Protein AF-0000000067838283 (afdb_homodimer)

Nearest PDB structures (foldseek):
  1yo7-assembly2_B  TM=3.044E-01  e=8.796E+00  Escherichia coli
  1yo7-assembly2_B  TM=4.513E-01  e=8.360E+00  Escherichia coli

Organism: NCBI:txid111831

Secondary structure (DSSP, 8-state):
--HHHHHHHHHHHHHHHTHHHHHHHHHHHTHHHHHHHHHTT--SS-HHHHHHHHHHIIIIIHHHHHTTSSHHHHHHHHHHHHHHHHHHH--GGGS-TT-HHHHHHHHHHHHHHHHHHHHHHHHHHTTT---TT----TT-/--HHHHHHHHHHHHHHHTHHHHHHHHHHHTHHHHHHHHHTT--SS-HHHHHHHHHHIIIIIHHHHHTTSSHHHHHHHHHHHHHHHHHHH--GGGS-TT-HHHHHHHHHHHHHHHHHHHHHHHHHHTTT---TT----TT-

Radius of gyration: 19.08 Å; Cα contacts (8 Å, |Δi|>4): 376; chains: 2; bounding box: 46×50×45 Å

Sequence (280 aa):
MGMIDRWLPGLARFCLILLFPFSALDKIFDYSSAVAQANASGMPMPGWLLLLLGGCLEVFGSLGILFDVYRRQFALLFCFYCIVTGVLFHNFWDYPFRSADWMDNFWPFLKNFGLVGGFLFIATNARMQPIAGAISLRRRMGMIDRWLPGLARFCLILLFPFSALDKIFDYSSAVAQANASGMPMPGWLLLLLGGCLEVFGSLGILFDVYRRQFALLFCFYCIVTGVLFHNFWDYPFRSADWMDNFWPFLKNFGLVGGFLFIATNARMQPIAGAISLRRR

Solvent-accessible surface area (backbone atoms only — not comparable to full-atom values): 14333 Å² total; per-residue (Å²): 129,56,75,64,64,66,45,43,63,57,50,16,47,46,32,44,40,55,43,32,51,54,50,33,51,44,46,65,75,40,34,70,61,44,30,53,51,42,52,68,44,69,58,98,54,62,20,63,58,52,49,49,56,50,33,49,43,25,46,54,34,38,50,20,49,70,60,56,46,66,34,37,62,36,22,51,50,48,28,51,46,30,53,51,50,23,61,46,74,24,52,28,84,81,42,59,88,81,33,73,68,13,47,71,15,43,54,56,27,35,49,27,35,15,40,29,12,27,26,41,47,45,42,68,47,57,76,62,77,70,60,88,83,53,72,70,71,71,79,111,128,57,74,63,64,66,45,42,62,58,51,17,47,46,32,44,39,55,44,32,50,55,51,32,49,43,45,66,76,39,35,68,62,45,30,53,52,42,52,69,42,69,60,97,53,62,19,64,56,52,48,50,55,49,32,48,43,25,48,53,33,37,49,21,49,70,60,56,46,65,34,38,63,35,21,51,48,49,28,52,46,31,53,50,49,22,60,47,72,22,52,27,84,82,40,59,88,82,34,73,70,14,47,70,15,42,54,57,27,34,48,26,36,15,40,28,12,27,26,41,47,45,41,68,48,57,76,65,75,70,57,88,82,52,71,69,71,71,80,111

Foldseek 3Di:
DDPCVLCVVLVLLCVLLVVLQVVLVCCVVVVVVQQVLQCVLPDPDRSVVVSVVSSVLSVVLSVCCNLVNCNLVSLVVLLVVLQVCLVRRLVLVVDPPPPPSSVVSVVSSVVSVVSSVSSVCCNVCSPPRDNVPRPPVPPD/DDPCVLCVVLVLLCVLLVVLQVVLVCCVVVVVVQQVLQCVLPDPDRSVVVSVVSSVLSVVLSVCCNLVNCNLVSLVVLLVVLQVCLVRRLVLVVDDPPPPSSVVSVVSSVVSVVSSVSSVCCNVCSPPRDNVPRPPVPVD

pLDDT: mean 86.79, std 17.24, range [27.77, 98.44]

Structure (mmCIF, N/CA/C/O backbone):
data_AF-0000000067838283-model_v1
#
loop_
_entity.id
_entity.type
_entity.pdbx_description
1 polymer 'DoxX family protein'
#
loop_
_atom_site.group_PDB
_atom_site.id
_atom_site.type_symbol
_atom_site.label_atom_id
_atom_site.label_alt_id
_atom_site.label_comp_id
_atom_site.label_asym_id
_atom_site.label_entity_id
_atom_site.label_seq_id
_atom_site.pdbx_PDB_ins_code
_atom_site.Cartn_x
_atom_site.Cartn_y
_atom_site.Cartn_z
_atom_site.occupancy
_atom_site.B_iso_or_equiv
_atom_site.auth_seq_id
_atom_site.auth_comp_id
_atom_site.auth_asym_id
_atom_site.auth_atom_id
_atom_site.pdbx_PDB_model_num
ATOM 1 N N . MET A 1 1 ? 1.462 28.812 -0.363 1 48.5 1 MET A N 1
ATOM 2 C CA . MET A 1 1 ? 1.245 27.391 -0.625 1 48.5 1 MET A CA 1
ATOM 3 C C . MET A 1 1 ? 1.067 27.141 -2.117 1 48.5 1 MET A C 1
ATOM 5 O O . MET A 1 1 ? 0.178 27.703 -2.75 1 48.5 1 MET A O 1
ATOM 9 N N . GLY A 1 2 ? 2.211 26.797 -2.863 1 59.19 2 GLY A N 1
ATOM 10 C CA . GLY A 1 2 ? 2.182 26.688 -4.312 1 59.19 2 GLY A CA 1
ATOM 11 C C . GLY A 1 2 ? 1.178 25.672 -4.824 1 59.19 2 GLY A C 1
ATOM 12 O O . GLY A 1 2 ? 0.472 25.047 -4.035 1 59.19 2 GLY A O 1
ATOM 13 N N . MET A 1 3 ? 0.829 25.828 -6.082 1 61 3 MET A N 1
ATOM 14 C CA . MET A 1 3 ? -0.128 24.953 -6.762 1 61 3 MET A CA 1
ATOM 15 C C . MET A 1 3 ? 0.098 23.5 -6.383 1 61 3 MET A C 1
ATOM 17 O O . MET A 1 3 ? -0.857 22.719 -6.258 1 61 3 MET A O 1
ATOM 21 N N . ILE A 1 4 ? 1.36 23.219 -6.16 1 64.75 4 ILE A N 1
ATOM 22 C CA . ILE A 1 4 ? 1.719 21.828 -5.867 1 64.75 4 ILE A CA 1
ATOM 23 C C . ILE A 1 4 ? 1.195 21.438 -4.484 1 64.75 4 ILE A C 1
ATOM 25 O O . ILE A 1 4 ? 0.673 20.344 -4.301 1 64.75 4 ILE A O 1
ATOM 29 N N . ASP A 1 5 ? 1.177 22.312 -3.637 1 67.94 5 ASP A N 1
ATOM 30 C CA . ASP A 1 5 ? 0.728 22.047 -2.273 1 67.94 5 ASP A CA 1
ATOM 31 C C . ASP A 1 5 ? -0.783 21.828 -2.227 1 67.94 5 ASP A C 1
ATOM 33 O O . ASP A 1 5 ? -1.282 21.078 -1.387 1 67.94 5 ASP A O 1
ATOM 37 N N . ARG A 1 6 ? -1.396 22.484 -3.219 1 73.44 6 ARG A N 1
ATOM 38 C CA . ARG A 1 6 ? -2.854 22.422 -3.24 1 73.44 6 ARG A CA 1
ATOM 39 C C . ARG A 1 6 ? -3.332 21.094 -3.828 1 73.44 6 ARG A C 1
ATOM 41 O O . ARG A 1 6 ? -4.398 20.594 -3.461 1 73.44 6 ARG A O 1
ATOM 48 N N . TRP A 1 7 ? -2.502 20.547 -4.684 1 81.12 7 TRP A N 1
ATOM 49 C CA . TRP A 1 7 ? -2.979 19.375 -5.418 1 81.12 7 TRP A CA 1
ATOM 50 C C . TRP A 1 7 ? -2.436 18.094 -4.805 1 81.12 7 TRP A C 1
ATOM 52 O O . TRP A 1 7 ? -2.965 17 -5.055 1 81.12 7 TRP A O 1
ATOM 62 N N . LEU A 1 8 ? -1.503 18.234 -3.893 1 83.5 8 LEU A N 1
ATOM 63 C CA . LEU A 1 8 ? -0.779 17.078 -3.398 1 83.5 8 LEU A CA 1
ATOM 64 C C . LEU A 1 8 ? -1.674 16.219 -2.51 1 83.5 8 LEU A C 1
ATOM 66 O O . LEU A 1 8 ? -1.691 14.984 -2.641 1 83.5 8 LEU A O 1
ATOM 70 N N . PRO A 1 9 ? -2.516 16.844 -1.687 1 82.94 9 PRO A N 1
ATOM 71 C CA . PRO A 1 9 ? -3.387 15.984 -0.876 1 82.94 9 PRO A CA 1
ATOM 72 C C . PRO A 1 9 ? -4.418 15.234 -1.713 1 82.94 9 PRO A C 1
ATOM 74 O O . PRO A 1 9 ? -4.73 14.078 -1.419 1 82.94 9 PRO A O 1
ATOM 77 N N . GLY A 1 10 ? -4.934 15.898 -2.738 1 87.69 10 GLY A N 1
ATOM 78 C CA . GLY A 1 10 ? -5.848 15.219 -3.643 1 87.69 10 GLY A CA 1
ATOM 79 C C . GLY A 1 10 ? -5.203 14.07 -4.391 1 87.69 10 GLY A C 1
ATOM 80 O O . GLY A 1 10 ? -5.816 13.008 -4.559 1 87.69 10 GLY A O 1
ATOM 81 N N . LEU A 1 11 ? -4.02 14.336 -4.824 1 92.38 11 LEU A N 1
ATOM 82 C CA . LEU A 1 11 ? -3.273 13.289 -5.512 1 92.38 11 LEU A CA 1
ATOM 83 C C . LEU A 1 11 ? -2.975 12.125 -4.57 1 92.38 11 LEU A C 1
ATOM 85 O O . LEU A 1 11 ? -3.062 10.961 -4.969 1 92.38 11 LEU A O 1
ATOM 89 N N . ALA A 1 12 ? -2.625 12.406 -3.357 1 93 12 ALA A N 1
ATOM 90 C CA . ALA A 1 12 ? -2.348 11.383 -2.359 1 93 12 ALA A CA 1
ATOM 91 C C . ALA A 1 12 ? -3.576 10.508 -2.107 1 93 12 ALA A C 1
ATOM 93 O O . ALA A 1 12 ? -3.482 9.281 -2.088 1 93 12 ALA A O 1
ATOM 94 N N . ARG A 1 13 ? -4.695 11.125 -2.004 1 93.25 13 ARG A N 1
ATOM 95 C CA . ARG A 1 13 ? -5.934 10.398 -1.78 1 93.25 13 ARG A CA 1
ATOM 96 C C . ARG A 1 13 ? -6.266 9.5 -2.971 1 93.25 13 ARG A C 1
ATOM 98 O O . ARG A 1 13 ? -6.645 8.344 -2.797 1 93.25 13 ARG A O 1
ATOM 105 N N . PHE A 1 14 ? -6.133 10.117 -4.082 1 95.56 14 PHE A N 1
ATOM 106 C CA . PHE A 1 14 ? -6.43 9.359 -5.297 1 95.56 14 PHE A CA 1
ATOM 107 C C . PHE A 1 14 ? -5.555 8.117 -5.387 1 95.56 14 PHE A C 1
ATOM 109 O O . PHE A 1 14 ? -6.059 7.016 -5.625 1 95.56 14 PHE A O 1
ATOM 116 N N . CYS A 1 15 ? -4.316 8.289 -5.234 1 96.62 15 CYS A N 1
ATOM 117 C CA . CYS A 1 15 ? -3.385 7.172 -5.309 1 96.62 15 CYS A CA 1
ATOM 118 C C . CYS A 1 15 ? -3.727 6.105 -4.273 1 96.62 15 CYS A C 1
ATOM 120 O O . CYS A 1 15 ? -3.682 4.91 -4.566 1 96.62 15 CYS A O 1
ATOM 122 N N . LEU A 1 16 ? -4.078 6.52 -3.102 1 95.81 16 LEU A N 1
ATOM 123 C CA . LEU A 1 16 ? -4.312 5.609 -1.985 1 95.81 16 LEU A CA 1
ATOM 124 C C . LEU A 1 16 ? -5.551 4.754 -2.23 1 95.81 16 LEU A C 1
ATOM 126 O O . LEU A 1 16 ? -5.582 3.58 -1.86 1 95.81 16 LEU A O 1
ATOM 130 N N . ILE A 1 17 ? -6.578 5.297 -2.867 1 97.38 17 ILE A N 1
ATOM 131 C CA . ILE A 1 17 ? -7.84 4.57 -2.939 1 97.38 17 ILE A CA 1
ATOM 132 C C . ILE A 1 17 ? -7.949 3.855 -4.285 1 97.38 17 ILE A C 1
ATOM 134 O O . ILE A 1 17 ? -8.836 3.021 -4.48 1 97.38 17 ILE A O 1
ATOM 138 N N . LEU A 1 18 ? -7.062 4.102 -5.23 1 97.38 18 LEU A N 1
ATOM 139 C CA . LEU A 1 18 ? -7.18 3.658 -6.617 1 97.38 18 LEU A CA 1
ATOM 140 C C . LEU A 1 18 ? -7.387 2.148 -6.688 1 97.38 18 LEU A C 1
ATOM 142 O O . LEU A 1 18 ? -8.094 1.657 -7.57 1 97.38 18 LEU A O 1
ATOM 146 N N . LEU A 1 19 ? -6.816 1.396 -5.855 1 97.56 19 LEU A N 1
ATOM 147 C CA . LEU A 1 19 ? -6.844 -0.062 -5.844 1 97.56 19 LEU A CA 1
ATOM 148 C C . LEU A 1 19 ? -8.266 -0.576 -5.625 1 97.56 19 LEU A C 1
ATOM 150 O O . LEU A 1 19 ? -8.656 -1.584 -6.215 1 97.56 19 LEU A O 1
ATOM 154 N N . PHE A 1 20 ? -9.055 0.112 -4.926 1 98.38 20 PHE A N 1
ATOM 155 C CA . PHE A 1 20 ? -10.25 -0.473 -4.336 1 98.38 20 PHE A CA 1
ATOM 156 C C . PHE A 1 20 ? -11.383 -0.529 -5.352 1 98.38 20 PHE A C 1
ATOM 158 O O . PHE A 1 20 ? -12.102 -1.526 -5.434 1 98.38 20 PHE A O 1
ATOM 165 N N . PRO A 1 21 ? -11.594 0.513 -6.199 1 97.56 21 PRO A N 1
ATOM 166 C CA . PRO A 1 21 ? -12.594 0.349 -7.25 1 97.56 21 PRO A CA 1
ATOM 167 C C . PRO A 1 21 ? -12.289 -0.816 -8.188 1 97.56 21 PRO A C 1
ATOM 169 O O . PRO A 1 21 ? -13.203 -1.514 -8.633 1 97.56 21 PRO A O 1
ATOM 172 N N . PHE A 1 22 ? -11.062 -1.064 -8.516 1 96.44 22 PHE A N 1
ATOM 173 C CA . PHE A 1 22 ? -10.68 -2.186 -9.367 1 96.44 22 PHE A CA 1
ATOM 174 C C . PHE A 1 22 ? -10.914 -3.512 -8.656 1 96.44 22 PHE A C 1
ATOM 176 O O . PHE A 1 22 ? -11.32 -4.496 -9.273 1 96.44 22 PHE A O 1
ATOM 183 N N . SER A 1 23 ? -10.602 -3.539 -7.387 1 96.25 23 SER A N 1
ATOM 184 C CA . SER A 1 23 ? -10.867 -4.734 -6.594 1 96.25 23 SER A CA 1
ATOM 185 C C . SER A 1 23 ? -12.359 -5.055 -6.566 1 96.25 23 SER A C 1
ATOM 187 O O . SER A 1 23 ? -12.75 -6.215 -6.707 1 96.25 23 SER A O 1
ATOM 189 N N . ALA A 1 24 ? -13.172 -3.994 -6.363 1 96.38 24 ALA A N 1
ATOM 190 C CA . ALA A 1 24 ? -14.617 -4.188 -6.379 1 96.38 24 ALA A CA 1
ATOM 191 C C . ALA A 1 24 ? -15.086 -4.723 -7.727 1 96.38 24 ALA A C 1
ATOM 193 O O . ALA A 1 24 ? -15.906 -5.641 -7.785 1 96.38 24 ALA A O 1
ATOM 194 N N . LEU A 1 25 ? -14.57 -4.199 -8.812 1 95.25 25 LEU A N 1
ATOM 195 C CA . LEU A 1 25 ? -14.922 -4.656 -10.156 1 95.25 25 LEU A CA 1
ATOM 196 C C . LEU A 1 25 ? -14.508 -6.109 -10.359 1 95.25 25 LEU A C 1
ATOM 198 O O . LEU A 1 25 ? -15.234 -6.883 -10.984 1 95.25 25 LEU A O 1
ATOM 202 N N . ASP A 1 26 ? -13.352 -6.461 -9.844 1 94.94 26 ASP A N 1
ATOM 203 C CA . ASP A 1 26 ? -12.867 -7.836 -9.953 1 94.94 26 ASP A CA 1
ATOM 204 C C . ASP A 1 26 ? -13.812 -8.805 -9.242 1 94.94 26 ASP A C 1
ATOM 206 O O . ASP A 1 26 ? -14.008 -9.93 -9.695 1 94.94 26 ASP A O 1
ATOM 210 N N . LYS A 1 27 ? -14.367 -8.406 -8.062 1 93.94 27 LYS A N 1
ATOM 211 C CA . LYS A 1 27 ? -15.312 -9.234 -7.32 1 93.94 27 LYS A CA 1
ATOM 212 C C . LYS A 1 27 ? -16.578 -9.492 -8.133 1 93.94 27 LYS A C 1
ATOM 214 O O . LYS A 1 27 ? -17.219 -10.531 -7.984 1 93.94 27 LYS A O 1
ATOM 219 N N . ILE A 1 28 ? -16.875 -8.578 -9.031 1 92.25 28 ILE A N 1
ATOM 220 C CA . ILE A 1 28 ? -18.078 -8.711 -9.859 1 92.25 28 ILE A CA 1
ATOM 221 C C . ILE A 1 28 ? -17.766 -9.586 -11.07 1 92.25 28 ILE A C 1
ATOM 223 O O . ILE A 1 28 ? -18.516 -10.508 -11.391 1 92.25 28 ILE A O 1
ATOM 227 N N . PHE A 1 29 ? -16.609 -9.43 -11.688 1 91.5 29 PHE A N 1
ATOM 228 C CA . PHE A 1 29 ? -16.266 -10.117 -12.922 1 91.5 29 PHE A CA 1
ATOM 229 C C . PHE A 1 29 ? -15.781 -11.539 -12.641 1 91.5 29 PHE A C 1
ATOM 231 O O . PHE A 1 29 ? -15.914 -12.43 -13.484 1 91.5 29 PHE A O 1
ATOM 238 N N . ASP A 1 30 ? -15.18 -11.727 -11.562 1 92.88 30 ASP A N 1
ATOM 239 C CA . ASP A 1 30 ? -14.703 -13.039 -11.148 1 92.88 30 ASP A CA 1
ATOM 240 C C . ASP A 1 30 ? -15.344 -13.461 -9.828 1 92.88 30 ASP A C 1
ATOM 242 O O . ASP A 1 30 ? -14.648 -13.844 -8.883 1 92.88 30 ASP A O 1
ATOM 246 N N . TYR A 1 31 ? -16.609 -13.391 -9.844 1 93.19 31 TYR A N 1
ATOM 247 C CA . TYR A 1 31 ? -17.391 -13.586 -8.633 1 93.19 31 TYR A CA 1
ATOM 248 C C . TYR A 1 31 ? -17.172 -14.977 -8.055 1 93.19 31 TYR A C 1
ATOM 250 O O . TYR A 1 31 ? -16.906 -15.133 -6.859 1 93.19 31 TYR A O 1
ATOM 258 N N . SER A 1 32 ? -17.219 -16.016 -8.891 1 93.62 32 SER A N 1
ATOM 259 C CA . SER A 1 32 ? -17.094 -17.391 -8.422 1 93.62 32 SER A CA 1
ATOM 260 C C . SER A 1 32 ? -15.75 -17.641 -7.754 1 93.62 32 SER A C 1
ATOM 262 O O . SER A 1 32 ? -15.68 -18.234 -6.676 1 93.62 32 SER A O 1
ATOM 264 N N . SER A 1 33 ? -14.711 -17.156 -8.367 1 92.44 33 SER A N 1
ATOM 265 C CA . SER A 1 33 ? -13.375 -17.297 -7.789 1 92.44 33 SER A CA 1
ATOM 266 C C . SER A 1 33 ? -13.242 -16.5 -6.496 1 92.44 33 SER A C 1
ATOM 268 O O . SER A 1 33 ? -12.617 -16.969 -5.535 1 92.44 33 SER A O 1
ATOM 270 N N . ALA A 1 34 ? -13.812 -15.305 -6.5 1 92.06 34 ALA A N 1
ATOM 271 C CA . ALA A 1 34 ? -13.766 -14.453 -5.312 1 92.06 34 ALA A CA 1
ATOM 272 C C . ALA A 1 34 ? -14.516 -15.094 -4.148 1 92.06 34 ALA A C 1
ATOM 274 O O . ALA A 1 34 ? -14.031 -15.102 -3.018 1 92.06 34 ALA A O 1
ATOM 275 N N . VAL A 1 35 ? -15.648 -15.648 -4.441 1 93.19 35 VAL A N 1
ATOM 276 C CA . VAL A 1 35 ? -16.438 -16.312 -3.406 1 93.19 35 VAL A CA 1
ATOM 277 C C . VAL A 1 35 ? -15.688 -17.531 -2.879 1 93.19 35 VAL A C 1
ATOM 279 O O . VAL A 1 35 ? -15.656 -17.766 -1.671 1 93.19 35 VAL A O 1
ATOM 282 N N . ALA A 1 36 ? -15.141 -18.297 -3.766 1 92.25 36 ALA A N 1
ATOM 283 C CA . ALA A 1 36 ? -14.375 -19.484 -3.359 1 92.25 36 ALA A CA 1
ATOM 284 C C . ALA A 1 36 ? -13.227 -19.094 -2.436 1 92.25 36 ALA A C 1
ATOM 286 O O . ALA A 1 36 ? -12.984 -19.75 -1.423 1 92.25 36 ALA A O 1
ATOM 287 N N . GLN A 1 37 ? -12.555 -18.047 -2.797 1 89.75 37 GLN A N 1
ATOM 288 C CA . GLN A 1 37 ? -11.445 -17.562 -1.979 1 89.75 37 GLN A CA 1
ATOM 289 C C . GLN A 1 37 ? -11.938 -17.109 -0.606 1 89.75 37 GLN A C 1
ATOM 291 O O . GLN A 1 37 ? -11.305 -17.406 0.41 1 89.75 37 GLN A O 1
ATOM 296 N N . ALA A 1 38 ? -12.992 -16.391 -0.592 1 91.62 38 ALA A N 1
ATOM 297 C CA . ALA A 1 38 ? -13.555 -15.922 0.67 1 91.62 38 ALA A CA 1
ATOM 298 C C . ALA A 1 38 ? -14.023 -17.078 1.537 1 91.62 38 ALA A C 1
ATOM 300 O O . ALA A 1 38 ? -13.797 -17.094 2.75 1 91.62 38 ALA A O 1
ATOM 301 N N . ASN A 1 39 ? -14.586 -18.016 0.934 1 92 39 ASN A N 1
ATOM 302 C CA . ASN A 1 39 ? -15.039 -19.188 1.663 1 92 39 ASN A CA 1
ATOM 303 C C . ASN A 1 39 ? -13.867 -19.969 2.252 1 92 39 ASN A C 1
ATOM 305 O O . ASN A 1 39 ? -14.008 -20.609 3.295 1 92 39 ASN A O 1
ATOM 309 N N . ALA A 1 40 ? -12.781 -19.891 1.639 1 88.69 40 ALA A N 1
ATOM 310 C CA . ALA A 1 40 ? -11.602 -20.641 2.08 1 88.69 40 ALA A CA 1
ATOM 311 C C . ALA A 1 40 ? -10.898 -19.922 3.229 1 88.69 40 ALA A C 1
ATOM 313 O O . ALA A 1 40 ? -9.984 -20.469 3.85 1 88.69 40 ALA A O 1
ATOM 314 N N . SER A 1 41 ? -11.234 -18.688 3.521 1 85.31 41 SER A N 1
ATOM 315 C CA . SER A 1 41 ? -10.555 -17.859 4.508 1 85.31 41 SER A CA 1
ATOM 316 C C . SER A 1 41 ? -10.797 -18.359 5.926 1 85.31 41 SER A C 1
ATOM 318 O O . SER A 1 41 ? -10.086 -18 6.859 1 85.31 41 SER A O 1
ATOM 320 N N . GLY A 1 42 ? -11.867 -19.125 6.219 1 81.12 42 GLY A N 1
ATOM 321 C CA . GLY A 1 42 ? -12.18 -19.656 7.535 1 81.12 42 GLY A CA 1
ATOM 322 C C . GLY A 1 42 ? -13.07 -18.734 8.359 1 81.12 42 GLY A C 1
ATOM 323 O O . GLY A 1 42 ? -13.422 -19.062 9.492 1 81.12 42 GLY A O 1
ATOM 324 N N . MET A 1 43 ? -13.414 -17.609 7.824 1 83.94 43 MET A N 1
ATOM 325 C CA . MET A 1 43 ? -14.328 -16.719 8.539 1 83.94 43 MET A CA 1
ATOM 326 C C . MET A 1 43 ? -15.703 -17.359 8.703 1 83.94 43 MET A C 1
ATOM 328 O O . MET A 1 43 ? -16.156 -18.109 7.828 1 83.94 43 MET A O 1
ATOM 332 N N . PRO A 1 44 ? -16.281 -17.031 9.945 1 87.31 44 PRO A N 1
ATOM 333 C CA . PRO A 1 44 ? -17.594 -17.609 10.203 1 87.31 44 PRO A CA 1
ATOM 334 C C . PRO A 1 44 ? -18.719 -16.891 9.461 1 87.31 44 PRO A C 1
ATOM 336 O O . PRO A 1 44 ? -19.703 -16.484 10.07 1 87.31 44 PRO A O 1
ATOM 339 N N . MET A 1 45 ? -18.578 -16.375 8.375 1 89.25 45 MET A N 1
ATOM 340 C CA . MET A 1 45 ? -19.562 -15.758 7.496 1 89.25 45 MET A CA 1
ATOM 341 C C . MET A 1 45 ? -19.422 -16.281 6.07 1 89.25 45 MET A C 1
ATOM 343 O O . MET A 1 45 ? -18.312 -16.594 5.625 1 89.25 45 MET A O 1
ATOM 347 N N . PRO A 1 46 ? -20.703 -16.438 5.434 1 93.12 46 PRO A N 1
ATOM 348 C CA . PRO A 1 46 ? -20.594 -16.875 4.039 1 93.12 46 PRO A CA 1
ATOM 349 C C . PRO A 1 46 ? -19.75 -15.906 3.193 1 93.12 46 PRO A C 1
ATOM 351 O O . PRO A 1 46 ? -19.797 -14.695 3.408 1 93.12 46 PRO A O 1
ATOM 354 N N . GLY A 1 47 ? -19.016 -16.484 2.219 1 92.75 47 GLY A N 1
ATOM 355 C CA . GLY A 1 47 ? -18.125 -15.719 1.365 1 92.75 47 GLY A CA 1
ATOM 356 C C . GLY A 1 47 ? -18.828 -14.602 0.627 1 92.75 47 GLY A C 1
ATOM 357 O O . GLY A 1 47 ? -18.297 -13.492 0.504 1 92.75 47 GLY A O 1
ATOM 358 N N . TRP A 1 48 ? -20.031 -14.852 0.211 1 93.56 48 TRP A N 1
ATOM 359 C CA . TRP A 1 48 ? -20.75 -13.852 -0.565 1 93.56 48 TRP A CA 1
ATOM 360 C C . TRP A 1 48 ? -21.047 -12.609 0.277 1 93.56 48 TRP A C 1
ATOM 362 O O . TRP A 1 48 ? -21.047 -11.492 -0.238 1 93.56 48 TRP A O 1
ATOM 372 N N . LEU A 1 49 ? -21.266 -12.781 1.528 1 94.56 49 LEU A N 1
ATOM 373 C CA . LEU A 1 49 ? -21.547 -11.648 2.408 1 94.56 49 LEU A CA 1
ATOM 374 C C . LEU A 1 49 ? -20.266 -10.828 2.643 1 94.56 49 LEU A C 1
ATOM 376 O O . LEU A 1 49 ? -20.312 -9.594 2.664 1 94.56 49 LEU A O 1
ATOM 380 N N . LEU A 1 50 ? -19.219 -11.516 2.795 1 93.69 50 LEU A N 1
ATOM 381 C CA . LEU A 1 50 ? -17.922 -10.836 2.945 1 93.69 50 LEU A CA 1
ATOM 382 C C . LEU A 1 50 ? -17.609 -10.008 1.708 1 93.69 50 LEU A C 1
ATOM 384 O O . LEU A 1 50 ? -17.156 -8.867 1.823 1 93.69 50 LEU A O 1
ATOM 388 N N . LEU A 1 51 ? -17.859 -10.562 0.553 1 94.44 51 LEU A N 1
ATOM 389 C CA . LEU A 1 51 ? -17.594 -9.867 -0.701 1 94.44 51 LEU A CA 1
ATOM 390 C C . LEU A 1 51 ? -18.5 -8.641 -0.832 1 94.44 51 LEU A C 1
ATOM 392 O O . LEU A 1 51 ? -18.062 -7.59 -1.308 1 94.44 51 LEU A O 1
ATOM 396 N N . LEU A 1 52 ? -19.734 -8.812 -0.424 1 95 52 LEU A N 1
ATOM 397 C CA . LEU A 1 52 ? -20.688 -7.715 -0.511 1 95 52 LEU A CA 1
ATOM 398 C C . LEU A 1 52 ? -20.266 -6.559 0.39 1 95 52 LEU A C 1
ATOM 400 O O . LEU A 1 52 ? -20.25 -5.406 -0.043 1 95 52 LEU A O 1
ATOM 404 N N . LEU A 1 53 ? -19.953 -6.875 1.594 1 95.56 53 LEU A N 1
ATOM 405 C CA . LEU A 1 53 ? -19.531 -5.848 2.539 1 95.56 53 LEU A CA 1
ATOM 406 C C . LEU A 1 53 ? -18.25 -5.16 2.066 1 95.56 53 LEU A C 1
ATOM 408 O O . LEU A 1 53 ? -18.156 -3.932 2.072 1 95.56 53 LEU A O 1
ATOM 412 N N . GLY A 1 54 ? -17.297 -6.008 1.663 1 96.25 54 GLY A N 1
ATOM 413 C CA . GLY A 1 54 ? -16.047 -5.465 1.146 1 96.25 54 GLY A CA 1
ATOM 414 C C . GLY A 1 54 ? -16.234 -4.648 -0.119 1 96.25 54 GLY A C 1
ATOM 415 O O . GLY A 1 54 ? -15.695 -3.549 -0.239 1 96.25 54 GLY A O 1
ATOM 416 N N . GLY A 1 55 ? -16.969 -5.223 -1.031 1 97.31 55 GLY A N 1
ATOM 417 C CA . GLY A 1 55 ? -17.25 -4.52 -2.271 1 97.31 55 GLY A CA 1
ATOM 418 C C . GLY A 1 55 ? -17.953 -3.186 -2.059 1 97.31 55 GLY A C 1
ATOM 419 O O . GLY A 1 55 ? -17.609 -2.191 -2.699 1 97.31 55 GLY A O 1
ATOM 420 N N . CYS A 1 56 ? -18.922 -3.08 -1.17 1 97.62 56 CYS A N 1
ATOM 421 C CA . CYS A 1 56 ? -19.625 -1.839 -0.862 1 97.62 56 CYS A CA 1
ATOM 422 C C . CYS A 1 56 ? -18.672 -0.797 -0.295 1 97.62 56 CYS A C 1
ATOM 424 O O . CYS A 1 56 ? -18.703 0.365 -0.704 1 97.62 56 CYS A O 1
ATOM 426 N N . LEU A 1 57 ? -17.859 -1.244 0.63 1 98.12 57 LEU A N 1
ATOM 427 C CA . LEU A 1 57 ? -16.891 -0.316 1.199 1 98.12 57 LEU A CA 1
ATOM 428 C C . LEU A 1 57 ? -15.93 0.192 0.128 1 98.12 57 LEU A C 1
ATOM 430 O O . LEU A 1 57 ? -15.602 1.38 0.094 1 98.12 57 LEU A O 1
ATOM 434 N N . GLU A 1 58 ? -15.508 -0.739 -0.655 1 98.44 58 GLU A N 1
ATOM 435 C CA . GLU A 1 58 ? -14.539 -0.391 -1.69 1 98.44 58 GLU A CA 1
ATOM 436 C C . GLU A 1 58 ? -15.109 0.654 -2.646 1 98.44 58 GLU A C 1
ATOM 438 O O . GLU A 1 58 ? -14.391 1.558 -3.084 1 98.44 58 GLU A O 1
ATOM 443 N N . VAL A 1 59 ? -16.328 0.578 -2.939 1 97.56 59 VAL A N 1
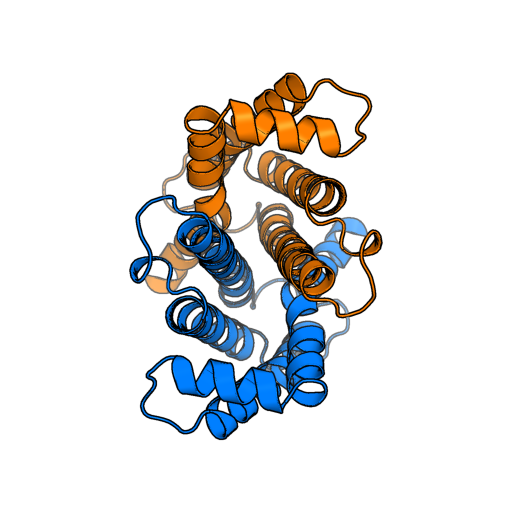ATOM 444 C CA . VAL A 1 59 ? -16.938 1.521 -3.867 1 97.56 59 VAL A CA 1
ATOM 445 C C . VAL A 1 59 ? -17.312 2.805 -3.129 1 97.56 59 VAL A C 1
ATOM 447 O O . VAL A 1 59 ? -16.797 3.879 -3.439 1 97.56 59 VAL A O 1
ATOM 450 N N . PHE A 1 60 ? -18.047 2.732 -2.113 1 97.75 60 PHE A N 1
ATOM 451 C CA . PHE A 1 60 ? -18.594 3.912 -1.442 1 97.75 60 PHE A CA 1
ATOM 452 C C . PHE A 1 60 ? -17.516 4.594 -0.605 1 97.75 60 PHE A C 1
ATOM 454 O O . PHE A 1 60 ? -17.469 5.82 -0.522 1 97.75 60 PHE A O 1
ATOM 461 N N . GLY A 1 61 ? -16.719 3.773 0.039 1 98 61 GLY A N 1
ATOM 462 C CA . GLY A 1 61 ? -15.633 4.352 0.815 1 98 61 GLY A CA 1
ATOM 463 C C . GLY A 1 61 ? -14.633 5.121 -0.033 1 98 61 GLY A C 1
ATOM 464 O O . GLY A 1 61 ? -14.188 6.203 0.354 1 98 61 GLY A O 1
ATOM 465 N N . SER A 1 62 ? -14.281 4.523 -1.174 1 98 62 SER A N 1
ATOM 466 C CA . SER A 1 62 ? -13.352 5.199 -2.076 1 98 62 SER A CA 1
ATOM 467 C C . SER A 1 62 ? -13.93 6.52 -2.576 1 98 62 SER A C 1
ATOM 469 O O . SER A 1 62 ? -13.234 7.535 -2.615 1 98 62 SER A O 1
ATOM 471 N N . LEU A 1 63 ? -15.195 6.578 -2.908 1 96.44 63 LEU A N 1
ATOM 472 C CA . LEU A 1 63 ? -15.859 7.801 -3.352 1 96.44 63 LEU A CA 1
ATOM 473 C C . LEU A 1 63 ? -15.945 8.812 -2.215 1 96.44 63 LEU A C 1
ATOM 475 O O . LEU A 1 63 ? -15.75 10.016 -2.43 1 96.44 63 LEU A O 1
ATOM 479 N N . GLY A 1 64 ? -16.266 8.352 -1.086 1 95.62 64 GLY A N 1
ATOM 480 C CA . GLY A 1 64 ? -16.312 9.234 0.071 1 95.62 64 GLY A CA 1
ATOM 481 C C . GLY A 1 64 ? -14.984 9.906 0.362 1 95.62 64 GLY A C 1
ATOM 482 O O . GLY A 1 64 ? -14.938 11.109 0.636 1 95.62 64 GLY A O 1
ATOM 483 N N . ILE A 1 65 ? -13.93 9.148 0.276 1 94.12 65 ILE A N 1
ATOM 484 C CA . ILE A 1 65 ? -12.602 9.688 0.534 1 94.12 65 ILE A CA 1
ATOM 485 C C . ILE A 1 65 ? -12.203 10.641 -0.588 1 94.12 65 ILE A C 1
ATOM 487 O O . ILE A 1 65 ? -11.68 11.727 -0.329 1 94.12 65 ILE A O 1
ATOM 491 N N . LEU A 1 66 ? -12.484 10.25 -1.793 1 91.88 66 LEU A N 1
ATOM 492 C CA . LEU A 1 66 ? -12.117 11.062 -2.947 1 91.88 66 LEU A CA 1
ATOM 493 C C . LEU A 1 66 ? -12.836 12.406 -2.916 1 91.88 66 LEU A C 1
ATOM 495 O O . LEU A 1 66 ? -12.234 13.438 -3.211 1 91.88 66 LEU A O 1
ATOM 499 N N . PHE A 1 67 ? -14.07 12.445 -2.406 1 90.5 67 PHE A N 1
ATOM 500 C CA . PHE A 1 67 ? -14.883 13.656 -2.473 1 90.5 67 PHE A CA 1
ATOM 501 C C . PHE A 1 67 ? -14.992 14.312 -1.1 1 90.5 67 PHE A C 1
ATOM 503 O O . PHE A 1 67 ? -15.75 15.266 -0.923 1 90.5 67 PHE A O 1
ATOM 510 N N . ASP A 1 68 ? -14.32 13.781 -0.209 1 87.94 68 ASP A N 1
ATOM 511 C CA . ASP A 1 68 ? -14.234 14.367 1.128 1 87.94 68 ASP A CA 1
ATOM 512 C C . ASP A 1 68 ? -15.578 14.281 1.851 1 87.94 68 ASP A C 1
ATOM 514 O O . ASP A 1 68 ? -16.016 15.25 2.465 1 87.94 68 ASP A O 1
ATOM 518 N N . VAL A 1 69 ? -16.344 13.211 1.659 1 91.62 69 VAL A N 1
ATOM 519 C CA . VAL A 1 69 ? -17.578 12.898 2.369 1 91.62 69 VAL A CA 1
ATOM 520 C C . VAL A 1 69 ? -17.312 11.797 3.395 1 91.62 69 VAL A C 1
ATOM 522 O O . VAL A 1 69 ? -17.047 10.648 3.027 1 91.62 69 VAL A O 1
ATOM 525 N N . TYR A 1 70 ? -17.438 12.086 4.742 1 93.94 70 TYR A N 1
ATOM 526 C CA . TYR A 1 70 ? -17.156 11.141 5.82 1 93.94 70 TYR A CA 1
ATOM 527 C C . TYR A 1 70 ? -15.766 10.547 5.68 1 93.94 70 TYR A C 1
ATOM 529 O O . TYR A 1 70 ? -15.594 9.328 5.77 1 93.94 70 TYR A O 1
ATOM 537 N N . ARG A 1 71 ? -14.828 11.328 5.355 1 92.19 71 ARG A N 1
ATOM 538 C CA . ARG A 1 71 ? -13.469 10.93 5.008 1 92.19 71 ARG A CA 1
ATOM 539 C C . ARG A 1 71 ? -12.797 10.188 6.16 1 92.19 71 ARG A C 1
ATOM 541 O O . ARG A 1 71 ? -12.195 9.133 5.965 1 92.19 71 ARG A O 1
ATOM 548 N N . ARG A 1 72 ? -12.938 10.711 7.367 1 89.94 72 ARG A N 1
ATOM 549 C CA . ARG A 1 72 ? -12.297 10.094 8.523 1 89.94 72 ARG A CA 1
ATOM 550 C C . ARG A 1 72 ? -12.883 8.711 8.805 1 89.94 72 ARG A C 1
ATOM 552 O O . ARG A 1 72 ? -12.148 7.762 9.07 1 89.94 72 ARG A O 1
ATOM 559 N N . GLN A 1 73 ? -14.195 8.664 8.789 1 95.06 73 GLN A N 1
ATOM 560 C CA . GLN A 1 73 ? -14.875 7.406 9.07 1 95.06 73 GLN A CA 1
ATOM 561 C C . GLN A 1 73 ? -14.508 6.344 8.039 1 95.06 73 GLN A C 1
ATOM 563 O O . GLN A 1 73 ? -14.211 5.203 8.398 1 95.06 73 GLN A O 1
ATOM 568 N N . PHE A 1 74 ? -14.469 6.742 6.785 1 97.06 74 PHE A N 1
ATOM 569 C CA . PHE A 1 74 ? -14.125 5.781 5.746 1 97.06 74 PHE A CA 1
ATOM 570 C C . PHE A 1 74 ? -12.656 5.391 5.836 1 97.06 74 PHE A C 1
ATOM 572 O O . PHE A 1 74 ? -12.289 4.246 5.559 1 97.06 74 PHE A O 1
ATOM 579 N N . ALA A 1 75 ? -11.812 6.301 6.199 1 95.81 75 ALA A N 1
ATOM 580 C CA . ALA A 1 75 ? -10.398 5.977 6.371 1 95.81 75 ALA A CA 1
ATOM 581 C C . ALA A 1 75 ? -10.211 4.93 7.465 1 95.81 75 ALA A C 1
ATOM 583 O O . ALA A 1 75 ? -9.445 3.977 7.289 1 95.81 75 ALA A O 1
ATOM 584 N N . LEU A 1 76 ? -10.891 5.074 8.531 1 95.88 76 LEU A N 1
ATOM 585 C CA . LEU A 1 76 ? -10.789 4.109 9.617 1 95.88 76 LEU A CA 1
ATOM 586 C C . LEU A 1 76 ? -11.352 2.754 9.195 1 95.88 76 LEU A C 1
ATOM 588 O O . LEU A 1 76 ? -10.805 1.711 9.562 1 95.88 76 LEU A O 1
ATOM 592 N N . LEU A 1 77 ? -12.422 2.811 8.469 1 97.94 77 LEU A N 1
ATOM 593 C CA . LEU A 1 77 ? -12.992 1.566 7.969 1 97.94 77 LEU A CA 1
ATOM 594 C C . LEU A 1 77 ? -12.023 0.871 7.012 1 97.94 77 LEU A C 1
ATOM 596 O O . LEU A 1 77 ? -11.914 -0.356 7.027 1 97.94 77 LEU A O 1
ATOM 600 N N . PHE A 1 78 ? -11.367 1.639 6.191 1 98.38 78 PHE A N 1
ATOM 601 C CA . PHE A 1 78 ? -10.398 1.055 5.27 1 98.38 78 PHE A CA 1
ATOM 602 C C . PHE A 1 78 ? -9.203 0.494 6.031 1 98.38 78 PHE A C 1
ATOM 604 O O . PHE A 1 78 ? -8.617 -0.513 5.621 1 98.38 78 PHE A O 1
ATOM 611 N N . CYS A 1 79 ? -8.812 1.158 7.148 1 97.5 79 CYS A N 1
ATOM 612 C CA . CYS A 1 79 ? -7.789 0.562 8 1 97.5 79 CYS A CA 1
ATOM 613 C C . CYS A 1 79 ? -8.203 -0.833 8.453 1 97.5 79 CYS A C 1
ATOM 615 O O . CYS A 1 79 ? -7.445 -1.793 8.289 1 97.5 79 CYS A O 1
ATOM 617 N N . PHE A 1 80 ? -9.359 -0.889 8.984 1 97.5 80 PHE A N 1
ATOM 618 C CA . PHE A 1 80 ? -9.898 -2.168 9.438 1 97.5 80 PHE A CA 1
ATOM 619 C C . PHE A 1 80 ? -9.945 -3.17 8.297 1 97.5 80 PHE A C 1
ATOM 621 O O . PHE A 1 80 ? -9.531 -4.32 8.445 1 97.5 80 PHE A O 1
ATOM 628 N N . TYR A 1 81 ? -10.391 -2.736 7.184 1 97.56 81 TYR A N 1
ATOM 629 C CA . TYR A 1 81 ? -10.523 -3.566 5.992 1 97.56 81 TYR A CA 1
ATOM 630 C C . TYR A 1 81 ? -9.172 -4.137 5.574 1 97.56 81 TYR A C 1
ATOM 632 O O . TYR A 1 81 ? -9.055 -5.332 5.297 1 97.56 81 TYR A O 1
ATOM 640 N N . CYS A 1 82 ? -8.188 -3.26 5.5 1 97.94 82 CYS A N 1
ATOM 641 C CA . CYS A 1 82 ? -6.863 -3.693 5.066 1 97.94 82 CYS A CA 1
ATOM 642 C C . CYS A 1 82 ? -6.27 -4.695 6.047 1 97.94 82 CYS A C 1
ATOM 644 O O . CYS A 1 82 ? -5.609 -5.656 5.641 1 97.94 82 CYS A O 1
ATOM 646 N N . ILE A 1 83 ? -6.516 -4.523 7.344 1 96.94 83 ILE A N 1
ATOM 647 C CA . ILE A 1 83 ? -6.035 -5.469 8.344 1 96.94 83 ILE A CA 1
ATOM 648 C C . ILE A 1 83 ? -6.738 -6.809 8.172 1 96.94 83 ILE A C 1
ATOM 650 O O . ILE A 1 83 ? -6.086 -7.855 8.094 1 96.94 83 ILE A O 1
ATOM 654 N N . VAL A 1 84 ? -8.031 -6.77 8.023 1 94.31 84 VAL A N 1
ATOM 655 C CA . VAL A 1 84 ? -8.836 -7.984 7.926 1 94.31 84 VAL A CA 1
ATOM 656 C C . VAL A 1 84 ? -8.484 -8.734 6.648 1 94.31 84 VAL A C 1
ATOM 658 O O . VAL A 1 84 ? -8.273 -9.953 6.672 1 94.31 84 VAL A O 1
ATOM 661 N N . THR A 1 85 ? -8.438 -8.031 5.508 1 94.31 85 THR A N 1
ATOM 662 C CA . THR A 1 85 ? -8.141 -8.703 4.246 1 94.31 85 THR A CA 1
ATOM 663 C C . THR A 1 85 ? -6.715 -9.242 4.238 1 94.31 85 THR A C 1
ATOM 665 O O . THR A 1 85 ? -6.441 -10.281 3.629 1 94.31 85 THR A O 1
ATOM 668 N N . GLY A 1 86 ? -5.773 -8.531 4.895 1 95.12 86 GLY A N 1
ATOM 669 C CA . GLY A 1 86 ? -4.434 -9.07 5.062 1 95.12 86 GLY A CA 1
ATOM 670 C C . GLY A 1 86 ? -4.422 -10.406 5.793 1 95.12 86 GLY A C 1
ATOM 671 O O . GLY A 1 86 ? -3.768 -11.352 5.352 1 95.12 86 GLY A O 1
ATOM 672 N N . VAL A 1 87 ? -5.145 -10.523 6.867 1 93.06 87 VAL A N 1
ATOM 673 C CA . VAL A 1 87 ? -5.164 -11.727 7.699 1 93.06 87 VAL A CA 1
ATOM 674 C C . VAL A 1 87 ? -5.922 -12.836 6.977 1 93.06 87 VAL A C 1
ATOM 676 O O . VAL A 1 87 ? -5.504 -14 7.004 1 93.06 87 VAL A O 1
ATOM 679 N N . LEU A 1 88 ? -6.926 -12.508 6.242 1 90.62 88 LEU A N 1
ATOM 680 C CA . LEU A 1 88 ? -7.797 -13.523 5.66 1 90.62 88 LEU A CA 1
ATOM 681 C C . LEU A 1 88 ? -7.223 -14.047 4.348 1 90.62 88 LEU A C 1
ATOM 683 O O . LEU A 1 88 ? -7.352 -15.234 4.039 1 90.62 88 LEU A O 1
ATOM 687 N N . PHE A 1 89 ? -6.602 -13.172 3.576 1 91.88 89 PHE A N 1
ATOM 688 C CA . PHE A 1 89 ? -6.305 -13.562 2.205 1 91.88 89 PHE A CA 1
ATOM 689 C C . PHE A 1 89 ? -4.797 -13.617 1.972 1 91.88 89 PHE A C 1
ATOM 691 O O . PHE A 1 89 ? -4.344 -14.047 0.908 1 91.88 89 PHE A O 1
ATOM 698 N N . HIS A 1 90 ? -4.043 -13.117 2.85 1 94.62 90 HIS A N 1
ATOM 699 C CA . HIS A 1 90 ? -2.588 -13.18 2.754 1 94.62 90 HIS A CA 1
ATOM 700 C C . HIS A 1 90 ? -1.98 -13.836 3.986 1 94.62 90 HIS A C 1
ATOM 702 O O . HIS A 1 90 ? -1.076 -13.281 4.613 1 94.62 90 HIS A O 1
ATOM 708 N N . ASN A 1 91 ? -2.479 -15.047 4.262 1 93.5 91 ASN A N 1
ATOM 709 C CA . ASN A 1 91 ? -2.094 -15.805 5.445 1 93.5 91 ASN A CA 1
ATOM 710 C C . ASN A 1 91 ? -0.768 -16.531 5.242 1 93.5 91 ASN A C 1
ATOM 712 O O . ASN A 1 91 ? -0.722 -17.766 5.242 1 93.5 91 ASN A O 1
ATOM 716 N N . PHE A 1 92 ? 0.317 -15.812 5.199 1 95.69 92 PHE A N 1
ATOM 717 C CA . PHE A 1 92 ? 1.632 -16.375 4.902 1 95.69 92 PHE A CA 1
ATOM 718 C C . PHE A 1 92 ? 2.035 -17.391 5.957 1 95.69 92 PHE A C 1
ATOM 720 O O . PHE A 1 92 ? 2.82 -18.312 5.68 1 95.69 92 PHE A O 1
ATOM 727 N N . TRP A 1 93 ? 1.457 -17.391 7.16 1 95.88 93 TRP A N 1
ATOM 728 C CA . TRP A 1 93 ? 1.817 -18.281 8.266 1 95.88 93 TRP A CA 1
ATOM 729 C C . TRP A 1 93 ? 1.308 -19.703 8.016 1 95.88 93 TRP A C 1
ATOM 731 O O . TRP A 1 93 ? 1.675 -20.625 8.727 1 95.88 93 TRP A O 1
ATOM 741 N N . ASP A 1 94 ? 0.496 -19.969 7.055 1 94.25 94 ASP A N 1
ATOM 742 C CA . ASP A 1 94 ? -0.015 -21.297 6.727 1 94.25 94 ASP A CA 1
ATOM 743 C C . ASP A 1 94 ? 0.92 -22.016 5.762 1 94.25 94 ASP A C 1
ATOM 745 O O . ASP A 1 94 ? 0.681 -23.172 5.406 1 94.25 94 ASP A O 1
ATOM 749 N N . TYR A 1 95 ? 1.995 -21.391 5.312 1 96.06 95 TYR A N 1
ATOM 750 C CA . TYR A 1 95 ? 2.908 -21.953 4.324 1 96.06 95 TYR A CA 1
ATOM 751 C C . TYR A 1 95 ? 4.309 -22.094 4.898 1 96.06 95 TYR A C 1
ATOM 753 O O . TYR A 1 95 ? 4.684 -21.391 5.836 1 96.06 95 TYR A O 1
ATOM 761 N N . PRO A 1 96 ? 5.18 -22.984 4.328 1 96.88 96 PRO A N 1
ATOM 762 C CA . PRO A 1 96 ? 6.562 -23.109 4.797 1 96.88 96 PRO A CA 1
ATOM 763 C C . PRO A 1 96 ? 7.367 -21.828 4.629 1 96.88 96 PRO A C 1
ATOM 765 O O . PRO A 1 96 ? 7.262 -21.156 3.6 1 96.88 96 PRO A O 1
ATOM 768 N N . PHE A 1 97 ? 8.203 -21.641 5.656 1 94.62 97 PHE A N 1
ATOM 769 C CA . PHE A 1 97 ? 8.992 -20.422 5.703 1 94.62 97 PHE A CA 1
ATOM 770 C C . PHE A 1 97 ? 9.82 -20.25 4.434 1 94.62 97 PHE A C 1
ATOM 772 O O . PHE A 1 97 ? 10.484 -21.203 3.998 1 94.62 97 PHE A O 1
ATOM 779 N N . ARG A 1 98 ? 9.586 -19.125 3.795 1 92.88 98 ARG A N 1
ATOM 780 C CA . ARG A 1 98 ? 10.328 -18.625 2.641 1 92.88 98 ARG A CA 1
ATOM 781 C C . ARG A 1 98 ? 10.07 -19.484 1.41 1 92.88 98 ARG A C 1
ATOM 783 O O . ARG A 1 98 ? 10.797 -19.406 0.419 1 92.88 98 ARG A O 1
ATOM 790 N N . SER A 1 99 ? 9.047 -20.344 1.442 1 94.31 99 SER A N 1
ATOM 791 C CA . SER A 1 99 ? 8.578 -20.938 0.198 1 94.31 99 SER A CA 1
ATOM 792 C C . SER A 1 99 ? 8.016 -19.891 -0.746 1 94.31 99 SER A C 1
ATOM 794 O O . SER A 1 99 ? 7.812 -18.734 -0.351 1 94.31 99 SER A O 1
ATOM 796 N N . ALA A 1 100 ? 7.848 -20.297 -1.977 1 91 100 ALA A N 1
ATOM 797 C CA . ALA A 1 100 ? 7.266 -19.391 -2.961 1 91 100 ALA A CA 1
ATOM 798 C C . ALA A 1 100 ? 5.902 -18.875 -2.5 1 91 100 ALA A C 1
ATOM 800 O O . ALA A 1 100 ? 5.621 -17.672 -2.574 1 91 100 ALA A O 1
ATOM 801 N N . ASP A 1 101 ? 5.09 -19.812 -1.934 1 94.31 101 ASP A N 1
ATOM 802 C CA . ASP A 1 101 ? 3.764 -19.438 -1.451 1 94.31 101 ASP A CA 1
ATOM 803 C C . ASP A 1 101 ? 3.859 -18.516 -0.246 1 94.31 101 ASP A C 1
ATOM 805 O O . ASP A 1 101 ? 3.047 -17.594 -0.095 1 94.31 101 ASP A O 1
ATOM 809 N N . TRP A 1 102 ? 4.793 -18.75 0.646 1 95.88 102 TRP A N 1
ATOM 810 C CA . TRP A 1 102 ? 5.027 -17.875 1.789 1 95.88 102 TRP A CA 1
ATOM 811 C C . TRP A 1 102 ? 5.332 -16.453 1.332 1 95.88 102 TRP A C 1
ATOM 813 O O . TRP A 1 102 ? 4.715 -15.492 1.804 1 95.88 102 TRP A O 1
ATOM 823 N N . MET A 1 103 ? 6.184 -16.359 0.381 1 92.88 103 MET A N 1
ATOM 824 C CA . MET A 1 103 ? 6.613 -15.047 -0.102 1 92.88 103 MET A CA 1
ATOM 825 C C . MET A 1 103 ? 5.473 -14.328 -0.817 1 92.88 103 MET A C 1
ATOM 827 O O . MET A 1 103 ? 5.289 -13.117 -0.647 1 92.88 103 MET A O 1
ATOM 831 N N . ASP A 1 104 ? 4.766 -15.094 -1.572 1 93 104 ASP A N 1
ATOM 832 C CA . ASP A 1 104 ? 3.678 -14.539 -2.375 1 93 104 ASP A CA 1
ATOM 833 C C . ASP A 1 104 ? 2.564 -13.992 -1.485 1 93 104 ASP A C 1
ATOM 835 O O . ASP A 1 104 ? 1.708 -13.234 -1.95 1 93 104 ASP A O 1
ATOM 839 N N . ASN A 1 105 ? 2.586 -14.414 -0.215 1 95.5 105 ASN A N 1
ATOM 840 C CA . ASN A 1 105 ? 1.578 -13.922 0.718 1 95.5 105 ASN A CA 1
ATOM 841 C C . ASN A 1 105 ? 2.168 -12.906 1.693 1 95.5 105 ASN A C 1
ATOM 843 O O . ASN A 1 105 ? 1.463 -12.016 2.17 1 95.5 105 ASN A O 1
ATOM 847 N N . PHE A 1 106 ? 3.432 -13 1.999 1 96.69 106 PHE A N 1
ATOM 848 C CA . PHE A 1 106 ? 4.098 -12.156 2.982 1 96.69 106 PHE A CA 1
ATOM 849 C C . PHE A 1 106 ? 4.176 -10.719 2.496 1 96.69 106 PHE A C 1
ATOM 851 O O . PHE A 1 106 ? 3.865 -9.789 3.244 1 96.69 106 PHE A O 1
ATOM 858 N N . TRP A 1 107 ? 4.555 -10.523 1.243 1 95.19 107 TRP A N 1
ATOM 859 C CA . TRP A 1 107 ? 4.754 -9.18 0.71 1 95.19 107 TRP A CA 1
ATOM 860 C C . TRP A 1 107 ? 3.43 -8.438 0.599 1 95.19 107 TRP A C 1
ATOM 862 O O . TRP A 1 107 ? 3.293 -7.316 1.104 1 95.19 107 TRP A O 1
ATOM 872 N N . PRO A 1 108 ? 2.445 -9.094 0.075 1 95.94 108 PRO A N 1
ATOM 873 C CA . PRO A 1 108 ? 1.176 -8.367 0.047 1 95.94 108 PRO A CA 1
ATOM 874 C C . PRO A 1 108 ? 0.615 -8.102 1.442 1 95.94 108 PRO A C 1
ATOM 876 O O . PRO A 1 108 ? -0.07 -7.098 1.657 1 95.94 108 PRO A O 1
ATOM 879 N N . PHE A 1 109 ? 0.85 -8.992 2.385 1 97 109 PHE A N 1
ATOM 880 C CA . PHE A 1 109 ? 0.447 -8.75 3.766 1 97 109 PHE A CA 1
ATOM 881 C C . PHE A 1 109 ? 1.062 -7.457 4.289 1 97 109 PHE A C 1
ATOM 883 O O . PHE A 1 109 ? 0.361 -6.617 4.859 1 97 109 PHE A O 1
ATOM 890 N N . LEU A 1 110 ? 2.318 -7.332 4.035 1 96.88 110 LEU A N 1
ATOM 891 C CA . LEU A 1 110 ? 3.006 -6.125 4.492 1 96.88 110 LEU A CA 1
ATOM 892 C C . LEU A 1 110 ? 2.518 -4.898 3.73 1 96.88 110 LEU A C 1
ATOM 894 O O . LEU A 1 110 ? 2.436 -3.807 4.293 1 96.88 110 LEU A O 1
ATOM 898 N N . LYS A 1 111 ? 2.242 -5.016 2.484 1 97 111 LYS A N 1
ATOM 899 C CA . LYS A 1 111 ? 1.728 -3.889 1.714 1 97 111 LYS A CA 1
ATOM 900 C C . LYS A 1 111 ? 0.375 -3.428 2.25 1 97 111 LYS A C 1
ATOM 902 O O . LYS A 1 111 ? 0.08 -2.23 2.262 1 97 111 LYS A O 1
ATOM 907 N N . ASN A 1 112 ? -0.43 -4.402 2.717 1 97.38 112 ASN A N 1
ATOM 908 C CA . ASN A 1 112 ? -1.675 -4.023 3.377 1 97.38 112 ASN A CA 1
ATOM 909 C C . ASN A 1 112 ? -1.418 -3.146 4.598 1 97.38 112 ASN A C 1
ATOM 911 O O . ASN A 1 112 ? -2.15 -2.189 4.848 1 97.38 112 ASN A O 1
ATOM 915 N N . PHE A 1 113 ? -0.424 -3.445 5.273 1 95.81 113 PHE A N 1
ATOM 916 C CA . PHE A 1 113 ? -0.072 -2.617 6.422 1 95.81 113 PHE A CA 1
ATOM 917 C C . PHE A 1 113 ? 0.384 -1.234 5.973 1 95.81 113 PHE A C 1
ATOM 919 O O . PHE A 1 113 ? 0.145 -0.241 6.664 1 95.81 113 PHE A O 1
ATOM 926 N N . GLY A 1 114 ? 1.122 -1.221 4.871 1 97.19 114 GLY A N 1
ATOM 927 C CA . GLY A 1 114 ? 1.449 0.073 4.293 1 97.19 114 GLY A CA 1
ATOM 928 C C . GLY A 1 114 ? 0.225 0.912 3.979 1 97.19 114 GLY A C 1
ATOM 929 O O . GLY A 1 114 ? 0.192 2.107 4.277 1 97.19 114 GLY A O 1
ATOM 930 N N . LEU A 1 115 ? -0.762 0.275 3.41 1 97.75 115 LEU A N 1
ATOM 931 C CA . LEU A 1 115 ? -2.008 0.975 3.115 1 97.75 115 LEU A CA 1
ATOM 932 C C . LEU A 1 115 ? -2.66 1.484 4.395 1 97.75 115 LEU A C 1
ATOM 934 O O . LEU A 1 115 ? -3.182 2.602 4.43 1 97.75 115 LEU A O 1
ATOM 938 N N . VAL A 1 116 ? -2.66 0.653 5.473 1 97.62 116 VAL A N 1
ATOM 939 C CA . VAL A 1 116 ? -3.17 1.071 6.773 1 97.62 116 VAL A CA 1
ATOM 940 C C . VAL A 1 116 ? -2.514 2.387 7.188 1 97.62 116 VAL A C 1
ATOM 942 O O . VAL A 1 116 ? -3.193 3.312 7.637 1 97.62 116 VAL A O 1
ATOM 945 N N . GLY A 1 117 ? -1.207 2.422 7 1 95.62 117 GLY A N 1
ATOM 946 C CA . GLY A 1 117 ? -0.5 3.65 7.324 1 95.62 117 GLY A CA 1
ATOM 947 C C . GLY A 1 117 ? -1.021 4.855 6.566 1 95.62 117 GLY A C 1
ATOM 948 O O . GLY A 1 117 ? -1.222 5.922 7.148 1 95.62 117 GLY A O 1
ATOM 949 N N . GLY A 1 118 ? -1.232 4.68 5.285 1 94.88 118 GLY A N 1
ATOM 950 C CA . GLY A 1 118 ? -1.789 5.762 4.484 1 94.88 118 GLY A CA 1
ATOM 951 C C . GLY A 1 118 ? -3.156 6.211 4.961 1 94.88 118 GLY A C 1
ATOM 952 O O . GLY A 1 118 ? -3.412 7.414 5.078 1 94.88 118 GLY A O 1
ATOM 953 N N . PHE A 1 119 ? -4.008 5.289 5.27 1 95.69 119 PHE A N 1
ATOM 954 C CA . PHE A 1 119 ? -5.359 5.633 5.691 1 95.69 119 PHE A CA 1
ATOM 955 C C . PHE A 1 119 ? -5.352 6.254 7.082 1 95.69 119 PHE A C 1
ATOM 957 O O . PHE A 1 119 ? -6.172 7.121 7.387 1 95.69 119 PHE A O 1
ATOM 964 N N . LEU A 1 120 ? -4.449 5.898 7.949 1 93.19 120 LEU A N 1
ATOM 965 C CA . LEU A 1 120 ? -4.324 6.527 9.258 1 93.19 120 LEU A CA 1
ATOM 966 C C . LEU A 1 120 ? -3.949 8 9.125 1 93.19 120 LEU A C 1
ATOM 968 O O . LEU A 1 120 ? -4.395 8.836 9.914 1 93.19 120 LEU A O 1
ATOM 972 N N . PHE A 1 121 ? -3.162 8.32 8.133 1 88.88 121 PHE A N 1
ATOM 973 C CA . PHE A 1 121 ? -2.832 9.719 7.891 1 88.88 121 PHE A CA 1
ATOM 974 C C . PHE A 1 121 ? -4.074 10.508 7.492 1 88.88 121 PHE A C 1
ATOM 976 O O . PHE A 1 121 ? -4.258 11.648 7.926 1 88.88 121 PHE A O 1
ATOM 983 N N . ILE A 1 122 ? -4.863 9.898 6.715 1 87.38 122 ILE A N 1
ATOM 984 C CA . ILE A 1 122 ? -6.113 10.555 6.348 1 87.38 122 ILE A CA 1
ATOM 985 C C . ILE A 1 122 ? -6.98 10.742 7.594 1 87.38 122 ILE A C 1
ATOM 987 O O . ILE A 1 122 ? -7.547 11.82 7.805 1 87.38 122 ILE A O 1
ATOM 991 N N . ALA A 1 123 ? -7.027 9.711 8.375 1 87.88 123 ALA A N 1
ATOM 992 C CA . ALA A 1 123 ? -7.883 9.75 9.562 1 87.88 123 ALA A CA 1
ATOM 993 C C . ALA A 1 123 ? -7.41 10.812 10.539 1 87.88 123 ALA A C 1
ATOM 995 O O . ALA A 1 123 ? -8.219 11.406 11.266 1 87.88 123 ALA A O 1
ATOM 996 N N . THR A 1 124 ? -6.117 11.07 10.633 1 79.69 124 THR A N 1
ATOM 997 C CA . THR A 1 124 ? -5.578 12.039 11.578 1 79.69 124 THR A CA 1
ATOM 998 C C . THR A 1 124 ? -5.582 13.438 10.969 1 79.69 124 THR A C 1
ATOM 1000 O O . THR A 1 124 ? -5.613 14.438 11.695 1 79.69 124 THR A O 1
ATOM 1003 N N . ASN A 1 125 ? -5.176 13.594 9.781 1 66.25 125 ASN A N 1
ATOM 1004 C CA . ASN A 1 125 ? -5.117 14.906 9.141 1 66.25 125 ASN A CA 1
ATOM 1005 C C . ASN A 1 125 ? -6.48 15.336 8.609 1 66.25 125 ASN A C 1
ATOM 1007 O O . ASN A 1 125 ? -6.578 16.281 7.832 1 66.25 125 ASN A O 1
ATOM 1011 N N . ALA A 1 126 ? -7.578 14.438 8.773 1 51.59 126 ALA A N 1
ATOM 1012 C CA . ALA A 1 126 ? -8.891 14.797 8.242 1 51.59 126 ALA A CA 1
ATOM 1013 C C . ALA A 1 126 ? -9.234 16.25 8.57 1 51.59 126 ALA A C 1
ATOM 1015 O O . ALA A 1 126 ? -9.969 16.906 7.824 1 51.59 126 ALA A O 1
ATOM 1016 N N . ARG A 1 127 ? -8.719 16.734 9.578 1 46.69 127 ARG A N 1
ATOM 1017 C CA . ARG A 1 127 ? -9.086 18.109 9.891 1 46.69 127 ARG A CA 1
ATOM 1018 C C . ARG A 1 127 ? -8.312 19.094 9.031 1 46.69 127 ARG A C 1
ATOM 1020 O O . ARG A 1 127 ? -8.734 20.25 8.852 1 46.69 127 ARG A O 1
ATOM 1027 N N . MET A 1 128 ? -7.223 18.719 8.562 1 44.44 128 MET A N 1
ATOM 1028 C CA . MET A 1 128 ? -6.461 19.844 8.023 1 44.44 128 MET A CA 1
ATOM 1029 C C . MET A 1 128 ? -7.031 20.297 6.688 1 44.44 128 MET A C 1
ATOM 1031 O O . MET A 1 128 ? -7.285 21.484 6.492 1 44.44 128 MET A O 1
ATOM 1035 N N . GLN A 1 129 ? -6.562 19.891 5.348 1 45.94 129 GLN A N 1
ATOM 1036 C CA . GLN A 1 129 ? -6.73 20.672 4.137 1 45.94 129 GLN A CA 1
ATOM 1037 C C . GLN A 1 129 ? -7.949 20.219 3.342 1 45.94 129 GLN A C 1
ATOM 1039 O O . GLN A 1 129 ? -7.996 19.094 2.861 1 45.94 129 GLN A O 1
ATOM 1044 N N . PRO A 1 130 ? -9.141 20.766 3.615 1 44.44 130 PRO A N 1
ATOM 1045 C CA . PRO A 1 130 ? -10.25 20.5 2.688 1 44.44 130 PRO A CA 1
ATOM 1046 C C . PRO A 1 130 ? -9.828 20.641 1.225 1 44.44 130 PRO A C 1
ATOM 1048 O O . PRO A 1 130 ? -8.859 21.328 0.916 1 44.44 130 PRO A O 1
ATOM 1051 N N . ILE A 1 131 ? -9.969 19.594 0.461 1 44.12 131 ILE A N 1
ATOM 1052 C CA . ILE A 1 131 ? -9.805 19.906 -0.957 1 44.12 131 ILE A CA 1
ATOM 1053 C C . ILE A 1 131 ? -10.43 21.25 -1.272 1 44.12 131 ILE A C 1
ATOM 1055 O O . ILE A 1 131 ? -11.516 21.578 -0.777 1 44.12 131 ILE A O 1
ATOM 1059 N N . ALA A 1 132 ? -9.672 22.172 -1.765 1 41.53 132 ALA A N 1
ATOM 1060 C CA . ALA A 1 132 ? -10.25 23.422 -2.26 1 41.53 132 ALA A CA 1
ATOM 1061 C C . ALA A 1 132 ? -11.539 23.156 -3.031 1 41.53 132 ALA A C 1
ATOM 1063 O O . ALA A 1 132 ? -11.562 22.344 -3.961 1 41.53 132 ALA A O 1
ATOM 1064 N N . GLY A 1 133 ? -12.695 23.578 -2.516 1 46 133 GLY A N 1
ATOM 1065 C CA . GLY A 1 133 ? -14.039 23.562 -3.086 1 46 133 GLY A CA 1
ATOM 1066 C C . GLY A 1 133 ? -14.914 22.469 -2.525 1 46 133 GLY A C 1
ATOM 1067 O O . GLY A 1 133 ? -16.078 22.312 -2.934 1 46 133 GLY A O 1
ATOM 1068 N N . ALA A 1 134 ? -14.336 21.5 -1.907 1 47.22 134 ALA A N 1
ATOM 1069 C CA . ALA A 1 134 ? -15.203 20.453 -1.396 1 47.22 134 ALA A CA 1
ATOM 1070 C C . ALA A 1 134 ? -16.062 20.953 -0.235 1 47.22 134 ALA A C 1
ATOM 1072 O O . ALA A 1 134 ? -15.625 21.812 0.531 1 47.22 134 ALA A O 1
ATOM 1073 N N . ILE A 1 135 ? -17.391 20.891 -0.325 1 40.66 135 ILE A N 1
ATOM 1074 C CA . ILE A 1 135 ? -18.422 21.328 0.609 1 40.66 135 ILE A CA 1
ATOM 1075 C C . ILE A 1 135 ? -18.219 20.656 1.963 1 40.66 135 ILE A C 1
ATOM 1077 O O . ILE A 1 135 ? -18.188 19.422 2.051 1 40.66 135 ILE A O 1
ATOM 1081 N N . SER A 1 136 ? -17.406 21.094 2.824 1 41.47 136 SER A N 1
ATOM 1082 C CA . SER A 1 136 ? -17.344 20.656 4.215 1 41.47 136 SER A CA 1
ATOM 1083 C C . SER A 1 136 ? -18.75 20.594 4.824 1 41.47 136 SER A C 1
ATOM 1085 O O . SER A 1 136 ? -19.406 21.625 5.004 1 41.47 136 SER A O 1
ATOM 1087 N N . LEU A 1 137 ? -19.484 19.641 4.496 1 40.47 137 LEU A N 1
ATOM 1088 C CA . LEU A 1 137 ? -20.812 19.562 5.105 1 40.47 137 LEU A CA 1
ATOM 1089 C C . LEU A 1 137 ? -20.703 19.531 6.629 1 40.47 137 LEU A C 1
ATOM 1091 O O . LEU A 1 137 ? -21.734 19.484 7.32 1 40.47 137 LEU A O 1
ATOM 1095 N N . ARG A 1 138 ? -19.641 19.234 7.211 1 39.53 138 ARG A N 1
ATOM 1096 C CA . ARG A 1 138 ? -19.75 19.156 8.664 1 39.53 138 ARG A CA 1
ATOM 1097 C C . ARG A 1 138 ? -19.906 20.547 9.273 1 39.53 138 ARG A C 1
ATOM 1099 O O . ARG A 1 138 ? -20.141 20.672 10.477 1 39.53 138 ARG A O 1
ATOM 1106 N N . ARG A 1 139 ? -19.328 21.625 8.766 1 35.66 139 ARG A N 1
ATOM 1107 C CA . ARG A 1 139 ? -19.391 22.812 9.617 1 35.66 139 ARG A CA 1
ATOM 1108 C C . ARG A 1 139 ? -20.828 23.281 9.773 1 35.66 139 ARG A C 1
ATOM 1110 O O . ARG A 1 139 ? -21.094 24.312 10.406 1 35.66 139 ARG A O 1
ATOM 1117 N N . ARG A 1 140 ? -21.875 22.781 9.156 1 28.28 140 ARG A N 1
ATOM 1118 C CA . ARG A 1 140 ? -23.016 23.453 9.773 1 28.28 140 ARG A CA 1
ATOM 1119 C C . ARG A 1 140 ? -23.359 22.828 11.117 1 28.28 140 ARG A C 1
ATOM 1121 O O . ARG A 1 140 ? -23.234 21.625 11.297 1 28.28 140 ARG A O 1
ATOM 1128 N N . MET B 1 1 ? -5.957 17.188 22.438 1 48.28 1 MET B N 1
ATOM 1129 C CA . MET B 1 1 ? -5.523 16.141 21.516 1 48.28 1 MET B CA 1
ATOM 1130 C C . MET B 1 1 ? -5.207 14.852 22.266 1 48.28 1 MET B C 1
ATOM 1132 O O . MET B 1 1 ? -4.379 14.844 23.172 1 48.28 1 MET B O 1
ATOM 1136 N N . GLY B 1 2 ? -6.219 13.906 22.375 1 59.38 2 GLY B N 1
ATOM 1137 C CA . GLY B 1 2 ? -6.07 12.719 23.203 1 59.38 2 GLY B CA 1
ATOM 1138 C C . GLY B 1 2 ? -4.871 11.875 22.828 1 59.38 2 GLY B C 1
ATOM 1139 O O . GLY B 1 2 ? -4.129 12.219 21.906 1 59.38 2 GLY B O 1
ATOM 1140 N N . MET B 1 3 ? -4.453 11.07 23.766 1 61.12 3 MET B N 1
ATOM 1141 C CA . MET B 1 3 ? -3.307 10.18 23.609 1 61.12 3 MET B CA 1
ATOM 1142 C C . MET B 1 3 ? -3.303 9.531 22.234 1 61.12 3 MET B C 1
ATOM 1144 O O . MET B 1 3 ? -2.24 9.328 21.641 1 61.12 3 MET B O 1
ATOM 1148 N N . ILE B 1 4 ? -4.508 9.312 21.766 1 64.81 4 ILE B N 1
ATOM 1149 C CA . ILE B 1 4 ? -4.641 8.625 20.484 1 64.81 4 ILE B CA 1
ATOM 1150 C C . ILE B 1 4 ? -4.168 9.539 19.359 1 64.81 4 ILE B C 1
ATOM 1152 O O . ILE B 1 4 ? -3.473 9.094 18.438 1 64.81 4 ILE B O 1
ATOM 1156 N N . ASP B 1 5 ? -4.379 10.734 19.484 1 68.44 5 ASP B N 1
ATOM 1157 C CA . ASP B 1 5 ? -3.996 11.695 18.438 1 68.44 5 ASP B CA 1
ATOM 1158 C C . ASP B 1 5 ? -2.479 11.859 18.391 1 68.44 5 ASP B C 1
ATOM 1160 O O . ASP B 1 5 ? -1.921 12.125 17.312 1 68.44 5 ASP B O 1
ATOM 1164 N N . ARG B 1 6 ? -1.92 11.609 19.578 1 73.5 6 ARG B N 1
ATOM 1165 C CA . ARG B 1 6 ? -0.476 11.805 19.672 1 73.5 6 ARG B CA 1
ATOM 1166 C C . ARG B 1 6 ? 0.276 10.625 19.062 1 73.5 6 ARG B C 1
ATOM 1168 O O . ARG B 1 6 ? 1.379 10.781 18.547 1 73.5 6 ARG B O 1
ATOM 1175 N N . TRP B 1 7 ? -0.362 9.477 19.109 1 81.31 7 TRP B N 1
ATOM 1176 C CA . TRP B 1 7 ? 0.37 8.273 18.719 1 81.31 7 TRP B CA 1
ATOM 1177 C C . TRP B 1 7 ? 0.013 7.855 17.297 1 81.31 7 TRP B C 1
ATOM 1179 O O . TRP B 1 7 ? 0.745 7.086 16.672 1 81.31 7 TRP B O 1
ATOM 1189 N N . LEU B 1 8 ? -1.002 8.492 16.75 1 83.56 8 LEU B N 1
ATOM 1190 C CA . LEU B 1 8 ? -1.547 8.023 15.484 1 83.56 8 LEU B CA 1
ATOM 1191 C C . LEU B 1 8 ? -0.591 8.328 14.336 1 83.56 8 LEU B C 1
ATOM 1193 O O . LEU B 1 8 ? -0.346 7.477 13.484 1 83.56 8 LEU B O 1
ATOM 1197 N N . PRO B 1 9 ? 0.052 9.492 14.352 1 83 9 PRO B N 1
ATOM 1198 C CA . PRO B 1 9 ? 0.992 9.734 13.258 1 83 9 PRO B CA 1
ATOM 1199 C C . PRO B 1 9 ? 2.205 8.812 13.297 1 83 9 PRO B C 1
ATOM 1201 O O . PRO B 1 9 ? 2.691 8.375 12.25 1 83 9 PRO B O 1
ATOM 1204 N N . GLY B 1 10 ? 2.689 8.523 14.516 1 87.75 10 GLY B N 1
ATOM 1205 C CA . GLY B 1 10 ? 3.779 7.57 14.648 1 87.75 10 GLY B CA 1
ATOM 1206 C C . GLY B 1 10 ? 3.412 6.176 14.188 1 87.75 10 GLY B C 1
ATOM 1207 O O . GLY B 1 10 ? 4.211 5.5 13.531 1 87.75 10 GLY B O 1
ATOM 1208 N N . LEU B 1 11 ? 2.242 5.797 14.57 1 92.38 11 LEU B N 1
ATOM 1209 C CA . LEU B 1 11 ? 1.751 4.492 14.141 1 92.38 11 LEU B CA 1
ATOM 1210 C C . LEU B 1 11 ? 1.582 4.445 12.625 1 92.38 11 LEU B C 1
ATOM 1212 O O . LEU B 1 11 ? 1.905 3.439 11.984 1 92.38 11 LEU B O 1
ATOM 1216 N N . ALA B 1 12 ? 1.078 5.484 12.031 1 92.94 12 ALA B N 1
ATOM 1217 C CA . ALA B 1 12 ? 0.902 5.57 10.586 1 92.94 12 ALA B CA 1
ATOM 1218 C C . ALA B 1 12 ? 2.238 5.441 9.859 1 92.94 12 ALA B C 1
ATOM 1220 O O . ALA B 1 12 ? 2.359 4.676 8.898 1 92.94 12 ALA B O 1
ATOM 1221 N N . ARG B 1 13 ? 3.225 6.098 10.359 1 93.31 13 ARG B N 1
ATOM 1222 C CA . ARG B 1 13 ? 4.555 6.035 9.758 1 93.31 13 ARG B CA 1
ATOM 1223 C C . ARG B 1 13 ? 5.133 4.629 9.859 1 93.31 13 ARG B C 1
ATOM 1225 O O . ARG B 1 13 ? 5.691 4.113 8.891 1 93.31 13 ARG B O 1
ATOM 1232 N N . PHE B 1 14 ? 4.98 4.129 11.023 1 95.62 14 PHE B N 1
ATOM 1233 C CA . PHE B 1 14 ? 5.504 2.785 11.242 1 95.62 14 PHE B CA 1
ATOM 1234 C C . PHE B 1 14 ? 4.871 1.794 10.273 1 95.62 14 PHE B C 1
ATOM 1236 O O . PHE B 1 14 ? 5.574 1.02 9.625 1 95.62 14 PHE B O 1
ATOM 1243 N N . CYS B 1 15 ? 3.619 1.811 10.211 1 96.62 15 CYS B N 1
ATOM 1244 C CA . CYS B 1 15 ? 2.906 0.901 9.32 1 96.62 15 CYS B CA 1
ATOM 1245 C C . CYS B 1 15 ? 3.344 1.099 7.871 1 96.62 15 CYS B C 1
ATOM 1247 O O . CYS B 1 15 ? 3.531 0.127 7.141 1 96.62 15 CYS B O 1
ATOM 1249 N N . LEU B 1 16 ? 3.52 2.307 7.469 1 95.94 16 LEU B N 1
ATOM 1250 C CA . LEU B 1 16 ? 3.814 2.643 6.082 1 95.94 16 LEU B CA 1
ATOM 1251 C C . LEU B 1 16 ? 5.199 2.145 5.684 1 95.94 16 LEU B C 1
ATOM 1253 O O . LEU B 1 16 ? 5.406 1.708 4.551 1 95.94 16 LEU B O 1
ATOM 1257 N N . ILE B 1 17 ? 6.18 2.174 6.59 1 97.44 17 ILE B N 1
ATOM 1258 C CA . ILE B 1 17 ? 7.551 1.893 6.184 1 97.44 17 ILE B CA 1
ATOM 1259 C C . ILE B 1 17 ? 7.891 0.437 6.492 1 97.44 17 ILE B C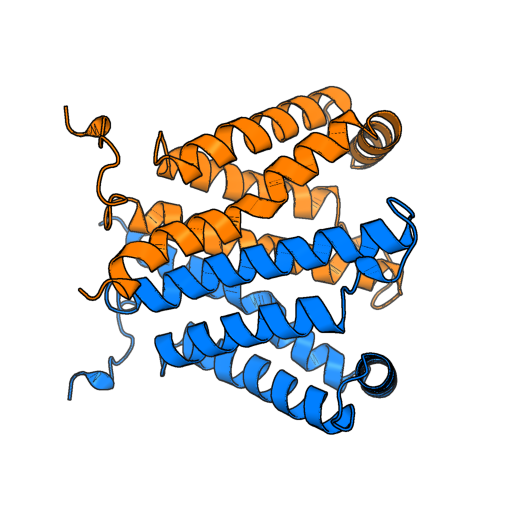 1
ATOM 1261 O O . ILE B 1 17 ? 8.922 -0.073 6.047 1 97.44 17 ILE B O 1
ATOM 1265 N N . LEU B 1 18 ? 7.051 -0.292 7.211 1 97.38 18 LEU B N 1
ATOM 1266 C CA . LEU B 1 18 ? 7.355 -1.607 7.762 1 97.38 18 LEU B CA 1
ATOM 1267 C C . LEU B 1 18 ? 7.828 -2.559 6.664 1 97.38 18 LEU B C 1
ATOM 1269 O O . LEU B 1 18 ? 8.688 -3.412 6.906 1 97.38 18 LEU B O 1
ATOM 1273 N N . LEU B 1 19 ? 7.336 -2.482 5.516 1 97.56 19 LEU B N 1
ATOM 1274 C CA . LEU B 1 19 ? 7.617 -3.367 4.391 1 97.56 19 LEU B CA 1
ATOM 1275 C C . LEU B 1 19 ? 9.078 -3.266 3.971 1 97.56 19 LEU B C 1
ATOM 1277 O O . LEU B 1 19 ? 9.695 -4.27 3.604 1 97.56 19 LEU B O 1
ATOM 1281 N N . PHE B 1 20 ? 9.672 -2.16 4.121 1 98.38 20 PHE B N 1
ATOM 1282 C CA . PHE B 1 20 ? 10.898 -1.857 3.395 1 98.38 20 PHE B CA 1
ATOM 1283 C C . PHE B 1 20 ? 12.102 -2.475 4.094 1 98.38 20 PHE B C 1
ATOM 1285 O O . PHE B 1 20 ? 12.992 -3.023 3.438 1 98.38 20 PHE B O 1
ATOM 1292 N N . PRO B 1 21 ? 12.195 -2.443 5.445 1 97.62 21 PRO B N 1
ATOM 1293 C CA . PRO B 1 21 ? 13.297 -3.176 6.07 1 97.62 21 PRO B CA 1
ATOM 1294 C C . PRO B 1 21 ? 13.273 -4.668 5.746 1 97.62 21 PRO B C 1
ATOM 1296 O O . PRO B 1 21 ? 14.328 -5.285 5.574 1 97.62 21 PRO B O 1
ATOM 1299 N N . PHE B 1 22 ? 12.141 -5.293 5.664 1 96.5 22 PHE B N 1
ATOM 1300 C CA . PHE B 1 22 ? 12.031 -6.703 5.316 1 96.5 22 PHE B CA 1
ATOM 1301 C C . PHE B 1 22 ? 12.438 -6.934 3.865 1 96.5 22 PHE B C 1
ATOM 1303 O O . PHE B 1 22 ? 13.055 -7.949 3.543 1 96.5 22 PHE B O 1
ATOM 1310 N N . SER B 1 23 ? 12.023 -6.035 3.016 1 96.25 23 SER B N 1
ATOM 1311 C CA . SER B 1 23 ? 12.43 -6.121 1.617 1 96.25 23 SER B CA 1
ATOM 1312 C C . SER B 1 23 ? 13.945 -6.035 1.477 1 96.25 23 SER B C 1
ATOM 1314 O O . SER B 1 23 ? 14.547 -6.793 0.709 1 96.25 23 SER B O 1
ATOM 1316 N N . ALA B 1 24 ? 14.539 -5.082 2.223 1 96.38 24 ALA B N 1
ATOM 1317 C CA . ALA B 1 24 ? 15.992 -4.957 2.205 1 96.38 24 ALA B CA 1
ATOM 1318 C C . ALA B 1 24 ? 16.656 -6.242 2.691 1 96.38 24 ALA B C 1
ATOM 1320 O O . ALA B 1 24 ? 17.641 -6.707 2.094 1 96.38 24 ALA B O 1
ATOM 1321 N N . LEU B 1 25 ? 16.156 -6.84 3.742 1 95.25 25 LEU B N 1
ATOM 1322 C CA . LEU B 1 25 ? 16.688 -8.094 4.27 1 95.25 25 LEU B CA 1
ATOM 1323 C C . LEU B 1 25 ? 16.562 -9.219 3.25 1 95.25 25 LEU B C 1
ATOM 1325 O O . LEU B 1 25 ? 17.453 -10.047 3.117 1 95.25 25 LEU B O 1
ATOM 1329 N N . ASP B 1 26 ? 15.445 -9.234 2.555 1 94.88 26 ASP B N 1
ATOM 1330 C CA . ASP B 1 26 ? 15.227 -10.25 1.529 1 94.88 26 ASP B CA 1
ATOM 1331 C C . ASP B 1 26 ? 16.266 -10.141 0.411 1 94.88 26 ASP B C 1
ATOM 1333 O O . ASP B 1 26 ? 16.688 -11.148 -0.143 1 94.88 26 ASP B O 1
ATOM 1337 N N . LYS B 1 27 ? 16.641 -8.898 0.024 1 93.94 27 LYS B N 1
ATOM 1338 C CA . LYS B 1 27 ? 17.641 -8.672 -1.009 1 93.94 27 LYS B CA 1
ATOM 1339 C C . LYS B 1 27 ? 19 -9.227 -0.585 1 93.94 27 LYS B C 1
ATOM 1341 O O . LYS B 1 27 ? 19.797 -9.641 -1.429 1 93.94 27 LYS B O 1
ATOM 1346 N N . ILE B 1 28 ? 19.219 -9.305 0.715 1 92.19 28 ILE B N 1
ATOM 1347 C CA . ILE B 1 28 ? 20.469 -9.82 1.243 1 92.19 28 ILE B CA 1
ATOM 1348 C C . ILE B 1 28 ? 20.422 -11.344 1.309 1 92.19 28 ILE B C 1
ATOM 1350 O O . ILE B 1 28 ? 21.359 -12.023 0.872 1 92.19 28 ILE B O 1
ATOM 1354 N N . PHE B 1 29 ? 19.312 -11.922 1.725 1 91.31 29 PHE B N 1
ATOM 1355 C CA . PHE B 1 29 ? 19.203 -13.359 1.948 1 91.31 29 PHE B CA 1
ATOM 1356 C C . PHE B 1 29 ? 18.938 -14.094 0.637 1 91.31 29 PHE B C 1
ATOM 1358 O O . PHE B 1 29 ? 19.297 -15.258 0.497 1 91.31 29 PHE B O 1
ATOM 1365 N N . ASP B 1 30 ? 18.297 -13.492 -0.235 1 92.81 30 ASP B N 1
ATOM 1366 C CA . ASP B 1 30 ? 18.016 -14.062 -1.549 1 92.81 30 ASP B CA 1
ATOM 1367 C C . ASP B 1 30 ? 18.609 -13.195 -2.66 1 92.81 30 ASP B C 1
ATOM 1369 O O . ASP B 1 30 ? 17.922 -12.836 -3.611 1 92.81 30 ASP B O 1
ATOM 1373 N N . TYR B 1 31 ? 19.844 -12.938 -2.48 1 93.19 31 TYR B N 1
ATOM 1374 C CA . TYR B 1 31 ? 20.547 -11.992 -3.338 1 93.19 31 TYR B CA 1
ATOM 1375 C C . TYR B 1 31 ? 20.516 -12.453 -4.793 1 93.19 31 TYR B C 1
ATOM 1377 O O . TYR B 1 31 ? 20.203 -11.672 -5.688 1 93.19 31 TYR B O 1
ATOM 1385 N N . SER B 1 32 ? 20.828 -13.711 -5.051 1 93.56 32 SER B N 1
ATOM 1386 C CA . SER B 1 32 ? 20.906 -14.227 -6.418 1 93.56 32 SER B CA 1
ATOM 1387 C C . SER B 1 32 ? 19.562 -14.102 -7.137 1 93.56 32 SER B C 1
ATOM 1389 O O . SER B 1 32 ? 19.516 -13.648 -8.289 1 93.56 32 SER B O 1
ATOM 1391 N N . SER B 1 33 ? 18.516 -14.461 -6.473 1 92.31 33 SER B N 1
ATOM 1392 C CA . SER B 1 33 ? 17.188 -14.344 -7.062 1 92.31 33 SER B CA 1
ATOM 1393 C C . SER B 1 33 ? 16.797 -12.883 -7.281 1 92.31 33 SER B C 1
ATOM 1395 O O . SER B 1 33 ? 16.188 -12.539 -8.297 1 92.31 33 SER B O 1
ATOM 1397 N N . ALA B 1 34 ? 17.156 -12.039 -6.309 1 92 34 ALA B N 1
ATOM 1398 C CA . ALA B 1 34 ? 16.859 -10.609 -6.414 1 92 34 ALA B CA 1
ATOM 1399 C C . ALA B 1 34 ? 17.609 -9.984 -7.582 1 92 34 ALA B C 1
ATOM 1401 O O . ALA B 1 34 ? 17.047 -9.203 -8.352 1 92 34 ALA B O 1
ATOM 1402 N N . VAL B 1 35 ? 18.844 -10.359 -7.73 1 93.19 35 VAL B N 1
ATOM 1403 C CA . VAL B 1 35 ? 19.641 -9.828 -8.828 1 93.19 35 VAL B CA 1
ATOM 1404 C C . VAL B 1 35 ? 19.078 -10.305 -10.164 1 93.19 35 VAL B C 1
ATOM 1406 O O . VAL B 1 35 ? 18.984 -9.531 -11.117 1 93.19 35 VAL B O 1
ATOM 1409 N N . ALA B 1 36 ? 18.75 -11.547 -10.242 1 92.19 36 ALA B N 1
ATOM 1410 C CA . ALA B 1 36 ? 18.172 -12.094 -11.469 1 92.19 36 ALA B CA 1
ATOM 1411 C C . ALA B 1 36 ? 16.906 -11.352 -11.852 1 92.19 36 ALA B C 1
ATOM 1413 O O . ALA B 1 36 ? 16.688 -11.016 -13.023 1 92.19 36 ALA B O 1
ATOM 1414 N N . GLN B 1 37 ? 16.094 -11.094 -10.875 1 89.69 37 GLN B N 1
ATOM 1415 C CA . GLN B 1 37 ? 14.859 -10.359 -11.109 1 89.69 37 GLN B CA 1
ATOM 1416 C C . GLN B 1 37 ? 15.148 -8.945 -11.594 1 89.69 37 GLN B C 1
ATOM 1418 O O . GLN B 1 37 ? 14.492 -8.453 -12.516 1 89.69 37 GLN B O 1
ATOM 1423 N N . ALA B 1 38 ? 16.062 -8.305 -10.961 1 91.69 38 ALA B N 1
ATOM 1424 C CA . ALA B 1 38 ? 16.422 -6.949 -11.352 1 91.69 38 ALA B CA 1
ATOM 1425 C C . ALA B 1 38 ? 17.016 -6.918 -12.758 1 91.69 38 ALA B C 1
ATOM 1427 O O . ALA B 1 38 ? 16.703 -6.027 -13.547 1 91.69 38 ALA B O 1
ATOM 1428 N N . ASN B 1 39 ? 17.766 -7.863 -13.055 1 92 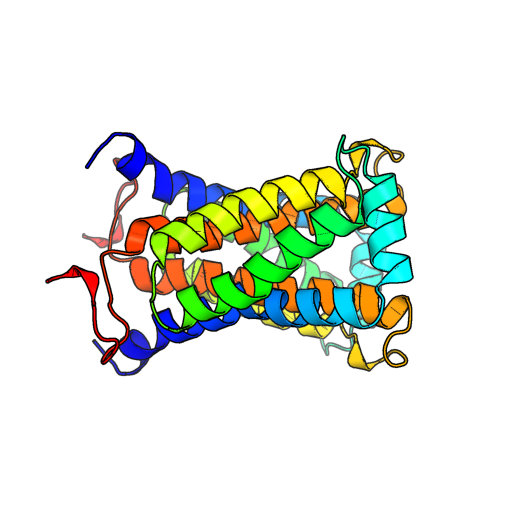39 ASN B N 1
ATOM 1429 C CA . ASN B 1 39 ? 18.359 -7.949 -14.383 1 92 39 ASN B CA 1
ATOM 1430 C C . ASN B 1 39 ? 17.297 -8.18 -15.461 1 92 39 ASN B C 1
ATOM 1432 O O . ASN B 1 39 ? 17.469 -7.75 -16.594 1 92 39 ASN B O 1
ATOM 1436 N N . ALA B 1 40 ? 16.266 -8.781 -15.094 1 88.75 40 ALA B N 1
ATOM 1437 C CA . ALA B 1 40 ? 15.195 -9.102 -16.047 1 88.75 40 ALA B CA 1
ATOM 1438 C C . ALA B 1 40 ? 14.289 -7.898 -16.281 1 88.75 40 ALA B C 1
ATOM 1440 O O . ALA B 1 40 ? 13.438 -7.918 -17.172 1 88.75 40 ALA B O 1
ATOM 1441 N N . SER B 1 41 ? 14.383 -6.855 -15.508 1 85.38 41 SER B N 1
ATOM 1442 C CA . SER B 1 41 ? 13.484 -5.703 -15.547 1 85.38 41 SER B CA 1
ATOM 1443 C C . SER B 1 41 ? 13.703 -4.879 -16.812 1 85.38 41 SER B C 1
ATOM 1445 O O . SER B 1 41 ? 12.859 -4.055 -17.172 1 85.38 41 SER B O 1
ATOM 1447 N N . GLY B 1 42 ? 14.859 -4.938 -17.484 1 81.5 42 GLY B N 1
ATOM 1448 C CA . GLY B 1 42 ? 15.148 -4.199 -18.703 1 81.5 42 GLY B CA 1
ATOM 1449 C C . GLY B 1 42 ? 15.797 -2.852 -18.453 1 81.5 42 GLY B C 1
ATOM 1450 O O . GLY B 1 42 ? 16.109 -2.117 -19.391 1 81.5 42 GLY B O 1
ATOM 1451 N N . MET B 1 43 ? 15.984 -2.494 -17.203 1 84.06 43 MET B N 1
ATOM 1452 C CA . MET B 1 43 ? 16.672 -1.243 -16.891 1 84.06 43 MET B CA 1
ATOM 1453 C C . MET B 1 43 ? 18.109 -1.277 -17.375 1 84.06 43 MET B C 1
ATOM 1455 O O . MET B 1 43 ? 18.766 -2.326 -17.344 1 84.06 43 MET B O 1
ATOM 1459 N N . PRO B 1 44 ? 18.516 -0.017 -17.875 1 87.25 44 PRO B N 1
ATOM 1460 C CA . PRO B 1 44 ? 19.891 0.053 -18.375 1 87.25 44 PRO B CA 1
ATOM 1461 C C . PRO B 1 44 ? 20.922 0.122 -17.25 1 87.25 44 PRO B C 1
ATOM 1463 O O . PRO B 1 44 ? 21.75 1.036 -17.234 1 87.25 44 PRO B O 1
ATOM 1466 N N . MET B 1 45 ? 20.781 -0.443 -16.188 1 89.25 45 MET B N 1
ATOM 1467 C CA . MET B 1 45 ? 21.719 -0.566 -15.078 1 89.25 45 MET B CA 1
ATOM 1468 C C . MET B 1 45 ? 21.797 -2.008 -14.586 1 89.25 45 MET B C 1
ATOM 1470 O O . MET B 1 45 ? 20.797 -2.734 -14.633 1 89.25 45 MET B O 1
ATOM 1474 N N . PRO B 1 46 ? 23.125 -2.367 -14.195 1 93.06 46 PRO B N 1
ATOM 1475 C CA . PRO B 1 46 ? 23.203 -3.721 -13.648 1 93.06 46 PRO B CA 1
ATOM 1476 C C . PRO B 1 46 ? 22.297 -3.924 -12.438 1 93.06 46 PRO B C 1
ATOM 1478 O O . PRO B 1 46 ? 22.109 -3.002 -11.641 1 93.06 46 PRO B O 1
ATOM 1481 N N . GLY B 1 47 ? 21.75 -5.168 -12.328 1 92.69 47 GLY B N 1
ATOM 1482 C CA . GLY B 1 47 ? 20.812 -5.508 -11.266 1 92.69 47 GLY B CA 1
ATOM 1483 C C . GLY B 1 47 ? 21.375 -5.258 -9.875 1 92.69 47 GLY B C 1
ATOM 1484 O O . GLY B 1 47 ? 20.672 -4.762 -9 1 92.69 47 GLY B O 1
ATOM 1485 N N . TRP B 1 48 ? 22.641 -5.52 -9.703 1 93.56 48 TRP B N 1
ATOM 1486 C CA . TRP B 1 48 ? 23.234 -5.371 -8.383 1 93.56 48 TRP B CA 1
ATOM 1487 C C . TRP B 1 48 ? 23.219 -3.912 -7.941 1 93.56 48 TRP B C 1
ATOM 1489 O O . TRP B 1 48 ? 23.078 -3.617 -6.75 1 93.56 48 TRP B O 1
ATOM 1499 N N . LEU B 1 49 ? 23.375 -3.012 -8.859 1 94.5 49 LEU B N 1
ATOM 1500 C CA . LEU B 1 49 ? 23.359 -1.592 -8.523 1 94.5 49 LEU B CA 1
ATOM 1501 C C . LEU B 1 49 ? 21.953 -1.132 -8.148 1 94.5 49 LEU B C 1
ATOM 1503 O O . LEU B 1 49 ? 21.781 -0.349 -7.211 1 94.5 49 LEU B O 1
ATOM 1507 N N . LEU B 1 50 ? 21.016 -1.624 -8.852 1 93.69 50 LEU B N 1
ATOM 1508 C CA . LEU B 1 50 ? 19.625 -1.317 -8.531 1 93.69 50 LEU B CA 1
ATOM 1509 C C . LEU B 1 50 ? 19.281 -1.812 -7.133 1 93.69 50 LEU B C 1
ATOM 1511 O O . LEU B 1 50 ? 18.625 -1.102 -6.367 1 93.69 50 LEU B O 1
ATOM 1515 N N . LEU B 1 51 ? 19.719 -2.998 -6.816 1 94.44 51 LEU B N 1
ATOM 1516 C CA . LEU B 1 51 ? 19.453 -3.578 -5.504 1 94.44 51 LEU B CA 1
ATOM 1517 C C . LEU B 1 51 ? 20.141 -2.766 -4.406 1 94.44 51 LEU B C 1
ATOM 1519 O O . LEU B 1 51 ? 19.562 -2.564 -3.334 1 94.44 51 LEU B O 1
ATOM 1523 N N . LEU B 1 52 ? 21.328 -2.344 -4.691 1 95 52 LEU B N 1
ATOM 1524 C CA . LEU B 1 52 ? 22.078 -1.567 -3.713 1 95 52 LEU B CA 1
ATOM 1525 C C . LEU B 1 52 ? 21.391 -0.236 -3.43 1 95 52 LEU B C 1
ATOM 1527 O O . LEU B 1 52 ? 21.219 0.137 -2.268 1 95 52 LEU B O 1
ATOM 1531 N N . LEU B 1 53 ? 21.047 0.432 -4.473 1 95.56 53 LEU B N 1
ATOM 1532 C CA . LEU B 1 53 ? 20.375 1.718 -4.32 1 95.56 53 LEU B CA 1
ATOM 1533 C C . LEU B 1 53 ? 19.031 1.552 -3.6 1 95.56 53 LEU B C 1
ATOM 1535 O O . LEU B 1 53 ? 18.734 2.297 -2.664 1 95.56 53 LEU B O 1
ATOM 1539 N N . GLY B 1 54 ? 18.281 0.557 -4.074 1 96.25 54 GLY B N 1
ATOM 1540 C CA . GLY B 1 54 ? 17.016 0.277 -3.432 1 96.25 54 GLY B CA 1
ATOM 1541 C C . GLY B 1 54 ? 17.156 -0.158 -1.985 1 96.25 54 GLY B C 1
ATOM 1542 O O . GLY B 1 54 ? 16.438 0.335 -1.108 1 96.25 54 GLY B O 1
ATOM 1543 N N . GLY B 1 55 ? 18.062 -1.086 -1.781 1 97.38 55 GLY B N 1
ATOM 1544 C CA . GLY B 1 55 ? 18.312 -1.555 -0.429 1 97.38 55 GLY B CA 1
ATOM 1545 C C . GLY B 1 55 ? 18.734 -0.448 0.516 1 97.38 55 GLY B C 1
ATOM 1546 O O . GLY B 1 55 ? 18.281 -0.386 1.657 1 97.38 55 GLY B O 1
ATOM 1547 N N . CYS B 1 56 ? 19.594 0.468 0.113 1 97.62 56 CYS B N 1
ATOM 1548 C CA . CYS B 1 56 ? 20.047 1.591 0.929 1 97.62 56 CYS B CA 1
ATOM 1549 C C . CYS B 1 56 ? 18.875 2.504 1.287 1 97.62 56 CYS B C 1
ATOM 1551 O O . CYS B 1 56 ? 18.734 2.912 2.441 1 97.62 56 CYS B O 1
ATOM 1553 N N . LEU B 1 57 ? 18.094 2.799 0.291 1 98.12 57 LEU B N 1
ATOM 1554 C CA . LEU B 1 57 ? 16.938 3.641 0.561 1 98.12 57 LEU B CA 1
ATOM 1555 C C . LEU B 1 57 ? 15.984 2.965 1.552 1 98.12 57 LEU B C 1
ATOM 1557 O O . LEU B 1 57 ? 15.469 3.615 2.461 1 98.12 57 LEU B O 1
ATOM 1561 N N . GLU B 1 58 ? 15.805 1.729 1.294 1 98.44 58 GLU B N 1
ATOM 1562 C CA . GLU B 1 58 ? 14.875 0.982 2.139 1 98.44 58 GLU B CA 1
ATOM 1563 C C . GLU B 1 58 ? 15.328 0.989 3.596 1 98.44 58 GLU B C 1
ATOM 1565 O O . GLU B 1 58 ? 14.508 1.091 4.508 1 98.44 58 GLU B O 1
ATOM 1570 N N . VAL B 1 59 ? 16.562 0.904 3.824 1 97.62 59 VAL B N 1
ATOM 1571 C CA . VAL B 1 59 ? 17.078 0.878 5.188 1 97.62 59 VAL B CA 1
ATOM 1572 C C . VAL B 1 59 ? 17.156 2.301 5.738 1 97.62 59 VAL B C 1
ATOM 1574 O O . VAL B 1 59 ? 16.484 2.633 6.719 1 97.62 59 VAL B O 1
ATOM 1577 N N . PHE B 1 60 ? 17.828 3.172 5.094 1 97.81 60 PHE B N 1
ATOM 1578 C CA . PHE B 1 60 ? 18.078 4.508 5.617 1 97.81 60 PHE B CA 1
ATOM 1579 C C . PHE B 1 60 ? 16.844 5.383 5.523 1 97.81 60 PHE B C 1
ATOM 1581 O O . PHE B 1 60 ? 16.578 6.195 6.41 1 97.81 60 PHE B O 1
ATOM 1588 N N . GLY B 1 61 ? 16.141 5.238 4.422 1 98 61 GLY B N 1
ATOM 1589 C CA . GLY B 1 61 ? 14.914 6 4.285 1 98 61 GLY B CA 1
ATOM 1590 C C . GLY B 1 61 ? 13.875 5.648 5.332 1 98 61 GLY B C 1
ATOM 1591 O O . GLY B 1 61 ? 13.219 6.535 5.883 1 98 61 GLY B O 1
ATOM 1592 N N . SER B 1 62 ? 13.719 4.352 5.562 1 98.06 62 SER B N 1
ATOM 1593 C CA . SER B 1 62 ? 12.766 3.914 6.578 1 98.06 62 SER B CA 1
ATOM 1594 C C . SER B 1 62 ? 13.148 4.441 7.957 1 98.06 62 SER B C 1
ATOM 1596 O O . SER B 1 62 ? 12.289 4.914 8.703 1 98.06 62 SER B O 1
ATOM 1598 N N . LEU B 1 63 ? 14.406 4.445 8.32 1 96.5 63 LEU B N 1
ATOM 1599 C CA . LEU B 1 63 ? 14.875 4.973 9.594 1 96.5 63 LEU B CA 1
ATOM 1600 C C . LEU B 1 63 ? 14.688 6.484 9.656 1 96.5 63 LEU B C 1
ATOM 1602 O O . LEU B 1 63 ? 14.305 7.023 10.695 1 96.5 63 LEU B O 1
ATOM 1606 N N . GLY B 1 64 ? 14.992 7.125 8.609 1 95.69 64 GLY B N 1
ATOM 1607 C CA . GLY B 1 64 ? 14.781 8.562 8.555 1 95.69 64 GLY B CA 1
ATOM 1608 C C . GLY B 1 64 ? 13.344 8.969 8.773 1 95.69 64 GLY B C 1
ATOM 16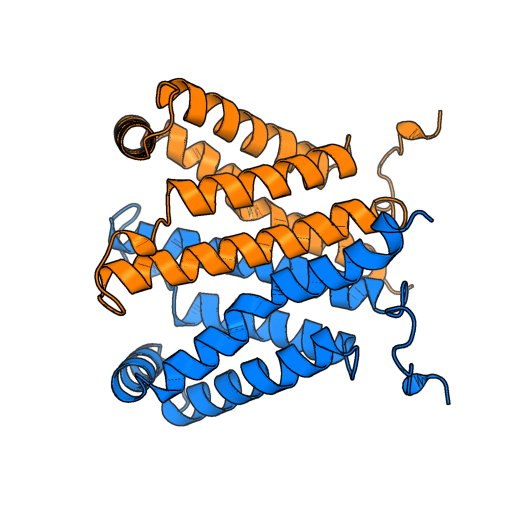09 O O . GLY B 1 64 ? 13.062 9.914 9.516 1 95.69 64 GLY B O 1
ATOM 1610 N N . ILE B 1 65 ? 12.453 8.25 8.164 1 94.19 65 ILE B N 1
ATOM 1611 C CA . ILE B 1 65 ? 11.031 8.547 8.305 1 94.19 65 ILE B CA 1
ATOM 1612 C C . ILE B 1 65 ? 10.57 8.203 9.719 1 94.19 65 ILE B C 1
ATOM 1614 O O . ILE B 1 65 ? 9.844 8.984 10.344 1 94.19 65 ILE B O 1
ATOM 1618 N N . LEU B 1 66 ? 11.016 7.082 10.203 1 91.88 66 LEU B N 1
ATOM 1619 C CA . LEU B 1 66 ? 10.609 6.629 11.531 1 91.88 66 LEU B CA 1
ATOM 1620 C C . LEU B 1 66 ? 11.07 7.609 12.602 1 91.88 66 LEU B C 1
ATOM 1622 O O . LEU B 1 66 ? 10.32 7.914 13.531 1 91.88 66 LEU B O 1
ATOM 1626 N N . PHE B 1 67 ? 12.242 8.242 12.414 1 90.56 67 PHE B N 1
ATOM 1627 C CA . PHE B 1 67 ? 12.82 9.078 13.461 1 90.56 67 PHE B CA 1
ATOM 1628 C C . PHE B 1 67 ? 12.711 10.555 13.102 1 90.56 67 PHE B C 1
ATOM 1630 O O . PHE B 1 67 ? 13.266 11.414 13.789 1 90.56 67 PHE B O 1
ATOM 1637 N N . ASP B 1 68 ? 12.062 10.797 12.07 1 88 68 ASP B N 1
ATOM 1638 C CA . ASP B 1 68 ? 11.766 12.164 11.656 1 88 68 ASP B CA 1
ATOM 1639 C C . ASP B 1 68 ? 13.031 12.898 11.25 1 88 68 ASP B C 1
ATOM 1641 O O . ASP B 1 68 ? 13.25 14.047 11.641 1 88 68 ASP B O 1
ATOM 1645 N N . VAL B 1 69 ? 13.992 12.234 10.609 1 91.81 69 VAL B N 1
ATOM 1646 C CA . VAL B 1 69 ? 15.195 12.797 10.016 1 91.81 69 VAL B CA 1
ATOM 1647 C C . VAL B 1 69 ? 15.047 12.867 8.5 1 91.81 69 VAL B C 1
ATOM 1649 O O . VAL B 1 69 ? 15.031 11.828 7.824 1 91.81 69 VAL B O 1
ATOM 1652 N N . TYR B 1 70 ? 15.016 14.102 7.883 1 94 70 TYR B N 1
ATOM 1653 C CA . TYR B 1 70 ? 14.812 14.305 6.453 1 94 70 TYR B CA 1
ATOM 1654 C C . TYR B 1 70 ? 13.555 13.578 5.977 1 94 70 TYR B C 1
ATOM 1656 O O . TYR B 1 70 ? 13.586 12.867 4.969 1 94 70 TYR B O 1
ATOM 1664 N N . ARG B 1 71 ? 12.523 13.648 6.691 1 92.31 71 ARG B N 1
ATOM 1665 C CA . ARG B 1 71 ? 11.281 12.898 6.496 1 92.31 71 ARG B CA 1
ATOM 1666 C C . ARG B 1 71 ? 10.656 13.219 5.141 1 92.31 71 ARG B C 1
ATOM 1668 O O . ARG B 1 71 ? 10.266 12.305 4.406 1 92.31 71 ARG B O 1
ATOM 1675 N N . ARG B 1 72 ? 10.594 14.484 4.797 1 89.94 72 ARG B N 1
ATOM 1676 C CA . ARG B 1 72 ? 9.977 14.883 3.535 1 89.94 72 ARG B CA 1
ATOM 1677 C C . ARG B 1 72 ? 10.773 14.352 2.348 1 89.94 72 ARG B C 1
ATOM 1679 O O . ARG B 1 72 ? 10.195 13.828 1.391 1 89.94 72 ARG B O 1
ATOM 1686 N N . GLN B 1 73 ? 12.07 14.547 2.424 1 95.12 73 GLN B N 1
ATOM 1687 C CA . GLN B 1 73 ? 12.945 14.102 1.34 1 95.12 73 GLN B CA 1
ATOM 1688 C C . GLN B 1 73 ? 12.859 12.594 1.142 1 95.12 73 GLN B C 1
ATOM 1690 O O . GLN B 1 73 ? 12.727 12.117 0.012 1 95.12 73 GLN B O 1
ATOM 1695 N N . PHE B 1 74 ? 12.844 11.867 2.242 1 97.12 74 PHE B N 1
ATOM 1696 C CA . PHE B 1 74 ? 12.766 10.414 2.131 1 97.12 74 PHE B CA 1
ATOM 1697 C C . PHE B 1 74 ? 11.383 9.984 1.656 1 97.12 74 PHE B C 1
ATOM 1699 O O . PHE B 1 74 ? 11.25 9.008 0.92 1 97.12 74 PHE B O 1
ATOM 1706 N N . ALA B 1 75 ? 10.367 10.664 2.055 1 95.88 75 ALA B N 1
ATOM 1707 C CA . ALA B 1 75 ? 9.023 10.352 1.578 1 95.88 75 ALA B CA 1
ATOM 1708 C C . ALA B 1 75 ? 8.922 10.508 0.064 1 95.88 75 ALA B C 1
ATOM 1710 O O . ALA B 1 75 ? 8.359 9.656 -0.621 1 95.88 75 ALA B O 1
ATOM 1711 N N . LEU B 1 76 ? 9.484 11.539 -0.444 1 95.94 76 LEU B N 1
ATOM 1712 C CA . LEU B 1 76 ? 9.461 11.766 -1.885 1 95.94 76 LEU B CA 1
ATOM 1713 C C . LEU B 1 76 ? 10.289 10.703 -2.611 1 95.94 76 LEU B C 1
ATOM 1715 O O . LEU B 1 76 ? 9.906 10.25 -3.689 1 95.94 76 LEU B O 1
ATOM 1719 N N . LEU B 1 77 ? 11.391 10.375 -2.02 1 98 77 LEU B N 1
ATOM 1720 C CA . LEU B 1 77 ? 12.211 9.32 -2.607 1 98 77 LEU B CA 1
ATOM 1721 C C . LEU B 1 77 ? 11.469 7.992 -2.617 1 98 77 LEU B C 1
ATOM 1723 O O . LEU B 1 77 ? 11.57 7.223 -3.576 1 98 77 LEU B O 1
ATOM 1727 N N . PHE B 1 78 ? 10.75 7.723 -1.568 1 98.38 78 PHE B N 1
ATOM 1728 C CA . PHE B 1 78 ? 9.977 6.484 -1.516 1 98.38 78 PHE B CA 1
ATOM 1729 C C . PHE B 1 78 ? 8.836 6.512 -2.527 1 98.38 78 PHE B C 1
ATOM 1731 O O . PHE B 1 78 ? 8.477 5.477 -3.092 1 98.38 78 PHE B O 1
ATOM 1738 N N . CYS B 1 79 ? 8.242 7.711 -2.752 1 97.5 79 CYS B N 1
ATOM 1739 C CA . CYS B 1 79 ? 7.277 7.82 -3.836 1 97.5 79 CYS B CA 1
ATOM 1740 C C . CYS B 1 79 ? 7.887 7.383 -5.16 1 97.5 79 CYS B C 1
ATOM 1742 O O . CYS B 1 79 ? 7.328 6.535 -5.859 1 97.5 79 CYS B O 1
ATOM 1744 N N . PHE B 1 80 ? 8.992 7.957 -5.441 1 97.5 80 PHE B N 1
ATOM 1745 C CA . PHE B 1 80 ? 9.703 7.617 -6.668 1 97.5 80 PHE B CA 1
ATOM 1746 C C . PHE B 1 80 ? 10.031 6.129 -6.707 1 97.5 80 PHE B C 1
ATOM 1748 O O . PHE B 1 80 ? 9.812 5.469 -7.727 1 97.5 80 PHE B O 1
ATOM 1755 N N . TYR B 1 81 ? 10.477 5.621 -5.637 1 97.56 81 TYR B N 1
ATOM 1756 C CA . TYR B 1 81 ? 10.852 4.219 -5.512 1 97.56 81 TYR B CA 1
ATOM 1757 C C . TYR B 1 81 ? 9.664 3.307 -5.797 1 97.56 81 TYR B C 1
ATOM 1759 O O . TYR B 1 81 ? 9.789 2.336 -6.547 1 97.56 81 TYR B O 1
ATOM 1767 N N . CYS B 1 82 ? 8.547 3.611 -5.164 1 97.88 82 CYS B N 1
ATOM 1768 C CA . CYS B 1 82 ? 7.363 2.777 -5.336 1 97.88 82 CYS B CA 1
ATOM 1769 C C . CYS B 1 82 ? 6.875 2.811 -6.777 1 97.88 82 CYS B C 1
ATOM 1771 O O . CYS B 1 82 ? 6.434 1.792 -7.312 1 97.88 82 CYS B O 1
ATOM 1773 N N . ILE B 1 83 ? 6.984 3.953 -7.438 1 96.94 83 ILE B N 1
ATOM 1774 C CA . ILE B 1 83 ? 6.598 4.059 -8.836 1 96.94 83 ILE B CA 1
ATOM 1775 C C . ILE B 1 83 ? 7.539 3.219 -9.695 1 96.94 83 ILE B C 1
ATOM 1777 O O . ILE B 1 83 ? 7.094 2.406 -10.508 1 96.94 83 ILE B O 1
ATOM 1781 N N . VAL B 1 84 ? 8.812 3.371 -9.461 1 94.31 84 VAL B N 1
ATOM 1782 C CA . VAL B 1 84 ? 9.82 2.691 -10.266 1 94.31 84 VAL B CA 1
ATOM 1783 C C . VAL B 1 84 ? 9.711 1.181 -10.062 1 94.31 84 VAL B C 1
ATOM 1785 O O . VAL B 1 84 ? 9.719 0.417 -11.031 1 94.31 84 VAL B O 1
ATOM 1788 N N . THR B 1 85 ? 9.625 0.725 -8.812 1 94.31 85 THR B N 1
ATOM 1789 C CA . THR B 1 85 ? 9.562 -0.709 -8.555 1 94.31 85 THR B CA 1
ATOM 1790 C C . THR B 1 85 ? 8.258 -1.295 -9.086 1 94.31 85 THR B C 1
ATOM 1792 O O . THR B 1 85 ? 8.219 -2.445 -9.531 1 94.31 85 THR B O 1
ATOM 1795 N N . GLY B 1 86 ? 7.164 -0.523 -9.031 1 95.12 86 GLY B N 1
ATOM 1796 C CA . GLY B 1 86 ? 5.93 -0.961 -9.664 1 95.12 86 GLY B CA 1
ATOM 1797 C C . GLY B 1 86 ? 6.09 -1.222 -11.156 1 95.12 86 GLY B C 1
ATOM 1798 O O . GLY B 1 86 ? 5.652 -2.26 -11.656 1 95.12 86 GLY B O 1
ATOM 1799 N N . VAL B 1 87 ? 6.723 -0.343 -11.859 1 93.19 87 VAL B N 1
ATOM 1800 C CA . VAL B 1 87 ? 6.883 -0.44 -13.305 1 93.19 87 VAL B CA 1
ATOM 1801 C C . VAL B 1 87 ? 7.879 -1.546 -13.641 1 93.19 87 VAL B C 1
ATOM 1803 O O . VAL B 1 87 ? 7.672 -2.312 -14.586 1 93.19 87 VAL B O 1
ATOM 1806 N N . LEU B 1 88 ? 8.867 -1.725 -12.844 1 90.81 88 LEU B N 1
ATOM 1807 C CA . LEU B 1 88 ? 9.953 -2.641 -13.18 1 90.81 88 LEU B CA 1
ATOM 1808 C C . LEU B 1 88 ? 9.594 -4.074 -12.797 1 90.81 88 LEU B C 1
ATOM 1810 O O . LEU B 1 88 ? 9.961 -5.02 -13.5 1 90.81 88 LEU B O 1
ATOM 1814 N N . PHE B 1 89 ? 8.891 -4.242 -11.695 1 91.94 89 PHE B N 1
ATOM 1815 C CA . PHE B 1 89 ? 8.789 -5.59 -11.148 1 91.94 89 PHE B CA 1
ATOM 1816 C C . PHE B 1 89 ? 7.34 -6.066 -11.172 1 91.94 89 PHE B C 1
ATOM 1818 O O . PHE B 1 89 ? 7.059 -7.23 -10.867 1 91.94 89 PHE B O 1
ATOM 1825 N N . HIS B 1 90 ? 6.426 -5.223 -11.398 1 94.69 90 HIS B N 1
ATOM 1826 C CA . HIS B 1 90 ? 5.02 -5.59 -11.5 1 94.69 90 HIS B CA 1
ATOM 1827 C C . HIS B 1 90 ? 4.434 -5.156 -12.836 1 94.69 90 HIS B C 1
ATOM 1829 O O . HIS B 1 90 ? 3.398 -4.488 -12.883 1 94.69 90 HIS B O 1
ATOM 1835 N N . ASN B 1 91 ? 5.117 -5.609 -13.898 1 93.56 91 ASN B N 1
ATOM 1836 C CA . ASN B 1 91 ? 4.77 -5.238 -15.266 1 93.56 91 ASN B CA 1
ATOM 1837 C C . ASN B 1 91 ? 3.611 -6.074 -15.797 1 93.56 91 ASN B C 1
ATOM 1839 O O . ASN B 1 91 ? 3.777 -6.844 -16.75 1 93.56 91 ASN B O 1
ATOM 1843 N N . PHE B 1 92 ? 2.428 -5.852 -15.312 1 95.69 92 PHE B N 1
ATOM 1844 C CA . PHE B 1 92 ? 1.259 -6.648 -15.664 1 95.69 92 PHE B CA 1
ATOM 1845 C C . PHE B 1 92 ? 0.953 -6.543 -17.156 1 95.69 92 PHE B C 1
ATOM 1847 O O . PHE B 1 92 ? 0.363 -7.457 -17.734 1 95.69 92 PHE B O 1
ATOM 1854 N N . TRP B 1 93 ? 1.413 -5.523 -17.859 1 95.88 93 TRP B N 1
ATOM 1855 C CA . TRP B 1 93 ? 1.12 -5.289 -19.281 1 95.88 93 TRP B CA 1
ATOM 1856 C C . TRP B 1 93 ? 1.89 -6.262 -20.156 1 95.88 93 TRP B C 1
ATOM 1858 O O . TRP B 1 93 ? 1.632 -6.355 -21.359 1 95.88 93 TRP B O 1
ATOM 1868 N N . ASP B 1 94 ? 2.811 -7.023 -19.688 1 94.31 94 ASP B N 1
ATOM 1869 C CA . ASP B 1 94 ? 3.57 -8 -20.453 1 94.31 94 ASP B CA 1
ATOM 1870 C C . ASP B 1 94 ? 2.861 -9.352 -20.484 1 94.31 94 ASP B C 1
ATOM 1872 O O . ASP B 1 94 ? 3.324 -10.297 -21.125 1 94.31 94 ASP B O 1
ATOM 1876 N N . TYR B 1 95 ? 1.745 -9.5 -19.797 1 96.12 95 TYR B N 1
ATOM 1877 C CA . TYR B 1 95 ? 1.031 -10.766 -19.688 1 96.12 95 TYR B CA 1
ATOM 1878 C C . TYR B 1 95 ? -0.367 -10.664 -20.281 1 96.12 95 TYR B C 1
ATOM 1880 O O . TYR B 1 95 ? -0.935 -9.57 -20.359 1 96.12 95 TYR B O 1
ATOM 1888 N N . PRO B 1 96 ? -1.027 -11.789 -20.656 1 96.94 96 PRO B N 1
ATOM 1889 C CA . PRO B 1 96 ? -2.398 -11.75 -21.156 1 96.94 96 PRO B CA 1
ATOM 1890 C C . PRO B 1 96 ? -3.398 -11.227 -20.141 1 96.94 96 PRO B C 1
ATOM 1892 O O . PRO B 1 96 ? -3.322 -11.578 -18.953 1 96.94 96 PRO B O 1
ATOM 1895 N N . PHE B 1 97 ? -4.328 -10.469 -20.734 1 94.81 97 PHE B N 1
ATOM 1896 C CA . PHE B 1 97 ? -5.316 -9.812 -19.875 1 94.81 97 PHE B CA 1
ATOM 1897 C C . PHE B 1 97 ? -6.055 -10.828 -19.016 1 94.81 97 PHE B C 1
ATOM 1899 O O . PHE B 1 97 ? -6.508 -11.859 -19.531 1 94.81 97 PHE B O 1
ATOM 1906 N N . ARG B 1 98 ? -5.973 -10.586 -17.719 1 92.94 98 ARG B N 1
ATOM 1907 C CA . ARG B 1 98 ? -6.695 -11.289 -16.672 1 92.94 98 ARG B CA 1
ATOM 1908 C C . ARG B 1 98 ? -6.191 -12.727 -16.531 1 92.94 98 ARG B C 1
ATOM 1910 O O . ARG B 1 98 ? -6.84 -13.555 -15.891 1 92.94 98 ARG B O 1
ATOM 1917 N N . SER B 1 99 ? -5.043 -13.047 -17.109 1 94.38 99 SER B N 1
ATOM 1918 C CA . SER B 1 99 ? -4.379 -14.289 -16.75 1 94.38 99 SER B CA 1
ATOM 1919 C C . SER B 1 99 ? -3.926 -14.273 -15.289 1 94.38 99 SER B C 1
ATOM 1921 O O . SER B 1 99 ? -3.965 -13.227 -14.641 1 94.38 99 SER B O 1
ATOM 1923 N N . ALA B 1 100 ? -3.586 -15.438 -14.812 1 91 100 ALA B N 1
ATOM 1924 C CA . ALA B 1 100 ? -3.09 -15.531 -13.445 1 91 100 ALA B CA 1
ATOM 1925 C C . ALA B 1 100 ? -1.879 -14.633 -13.234 1 91 100 ALA B C 1
ATOM 1927 O O . ALA B 1 100 ? -1.808 -13.898 -12.242 1 91 100 ALA B O 1
ATOM 1928 N N . ASP B 1 101 ? -0.969 -14.633 -14.242 1 94.38 101 ASP B N 1
ATOM 1929 C CA . ASP B 1 101 ? 0.228 -13.805 -14.156 1 94.38 101 ASP B CA 1
ATOM 1930 C C . ASP B 1 101 ? -0.127 -12.32 -14.211 1 94.38 101 ASP B C 1
ATOM 1932 O O . ASP B 1 101 ? 0.501 -11.5 -13.539 1 94.38 101 ASP B O 1
ATOM 1936 N N . TRP B 1 102 ? -1.077 -11.938 -15.039 1 95.88 102 TRP B N 1
ATOM 1937 C CA . TRP B 1 102 ? -1.552 -10.562 -15.109 1 95.88 102 TRP B CA 1
ATOM 1938 C C . TRP B 1 102 ? -2.062 -10.086 -13.758 1 95.88 102 TRP B C 1
ATOM 1940 O O . TRP B 1 102 ? -1.659 -9.031 -13.266 1 95.88 102 TRP B O 1
ATOM 1950 N N . MET B 1 103 ? -2.838 -10.898 -13.141 1 92.94 103 MET B N 1
ATOM 1951 C CA . MET B 1 103 ? -3.445 -10.539 -11.867 1 92.94 103 MET B CA 1
ATOM 1952 C C . MET B 1 103 ? -2.393 -10.453 -10.766 1 92.94 103 MET B C 1
ATOM 1954 O O . MET B 1 103 ? -2.436 -9.547 -9.93 1 92.94 103 MET B O 1
ATOM 1958 N N . ASP B 1 104 ? -1.5 -11.383 -10.82 1 93.06 104 ASP B N 1
ATOM 1959 C CA . ASP B 1 104 ? -0.464 -11.469 -9.797 1 93.06 104 ASP B CA 1
ATOM 1960 C C . ASP B 1 104 ? 0.461 -10.258 -9.844 1 93.06 104 ASP B C 1
ATOM 1962 O O . ASP B 1 104 ? 1.212 -10 -8.898 1 93.06 104 ASP B O 1
ATOM 1966 N N . ASN B 1 105 ? 0.411 -9.547 -10.984 1 95.56 105 ASN B N 1
ATOM 1967 C CA . ASN B 1 105 ? 1.235 -8.344 -11.109 1 95.56 105 ASN B CA 1
ATOM 1968 C C . ASN B 1 105 ? 0.398 -7.074 -11 1 95.56 105 ASN B C 1
ATOM 1970 O O . ASN B 1 105 ? 0.894 -6.035 -10.562 1 95.56 105 ASN B O 1
ATOM 1974 N N . PHE B 1 106 ? -0.857 -7.125 -11.367 1 96.81 106 PHE B N 1
ATOM 1975 C CA . PHE B 1 106 ? -1.743 -5.969 -11.398 1 96.81 106 PHE B CA 1
ATOM 1976 C C . PHE B 1 106 ? -2.029 -5.465 -9.992 1 96.81 106 PHE B C 1
ATOM 1978 O O . PHE B 1 106 ? -1.952 -4.266 -9.727 1 96.81 106 PHE B O 1
ATOM 1985 N N . TRP B 1 107 ? -2.322 -6.367 -9.086 1 95.25 107 TRP B N 1
ATOM 1986 C CA . TRP B 1 107 ? -2.711 -5.984 -7.734 1 95.25 107 TRP B CA 1
ATOM 1987 C C . TRP B 1 107 ? -1.531 -5.375 -6.98 1 95.25 107 TRP B C 1
ATOM 1989 O O . TRP B 1 107 ? -1.636 -4.277 -6.43 1 95.25 107 TRP B O 1
ATOM 1999 N N . PRO B 1 108 ? -0.414 -6.016 -7.062 1 96 108 PRO B N 1
ATOM 2000 C CA . PRO B 1 108 ? 0.705 -5.363 -6.375 1 96 108 PRO B CA 1
ATOM 2001 C C . PRO B 1 108 ? 1.092 -4.031 -7.016 1 96 108 PRO B C 1
ATOM 2003 O O . PRO B 1 108 ? 1.567 -3.125 -6.324 1 96 108 PRO B O 1
ATOM 2006 N N . PHE B 1 109 ? 0.947 -3.893 -8.32 1 97.06 109 PHE B N 1
ATOM 2007 C CA . PHE B 1 109 ? 1.186 -2.613 -8.977 1 97.06 109 PHE B CA 1
ATOM 2008 C C . PHE B 1 109 ? 0.311 -1.522 -8.375 1 97.06 109 PHE B C 1
ATOM 2010 O O . PHE B 1 109 ? 0.802 -0.443 -8.031 1 97.06 109 PHE B O 1
ATOM 2017 N N . LEU B 1 110 ? -0.931 -1.864 -8.219 1 96.94 110 LEU B N 1
ATOM 2018 C CA . LEU B 1 110 ? -1.854 -0.893 -7.641 1 96.94 110 LEU B CA 1
ATOM 2019 C C . LEU B 1 110 ? -1.525 -0.636 -6.176 1 96.94 110 LEU B C 1
ATOM 2021 O O . LEU B 1 110 ? -1.687 0.484 -5.684 1 96.94 110 LEU B O 1
ATOM 2025 N N . LYS B 1 111 ? -1.128 -1.611 -5.453 1 97 111 LYS B N 1
ATOM 2026 C CA . LYS B 1 111 ? -0.755 -1.414 -4.055 1 97 111 LYS B CA 1
ATOM 2027 C C 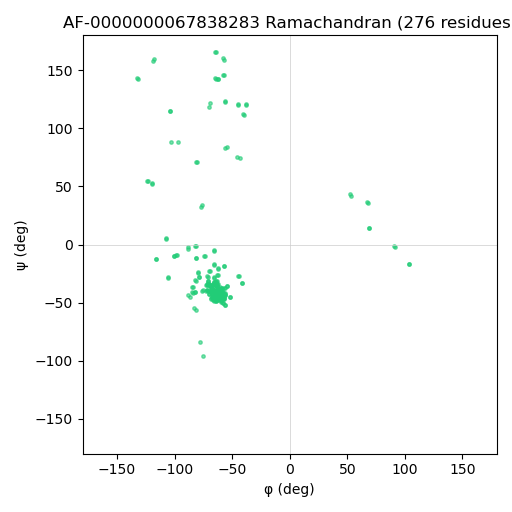. LYS B 1 111 ? 0.446 -0.481 -3.932 1 97 111 LYS B C 1
ATOM 2029 O O . LYS B 1 111 ? 0.523 0.319 -2.996 1 97 111 LYS B O 1
ATOM 2034 N N . ASN B 1 112 ? 1.37 -0.588 -4.91 1 97.38 112 ASN B N 1
ATOM 2035 C CA . ASN B 1 112 ? 2.469 0.371 -4.938 1 97.38 112 ASN B CA 1
ATOM 2036 C C . ASN B 1 112 ? 1.96 1.805 -5.062 1 97.38 112 ASN B C 1
ATOM 2038 O O . ASN B 1 112 ? 2.492 2.715 -4.426 1 97.38 112 ASN B O 1
ATOM 2042 N N . PHE B 1 113 ? 0.983 1.956 -5.801 1 95.81 113 PHE B N 1
ATOM 2043 C CA . PHE B 1 113 ? 0.396 3.285 -5.93 1 95.81 113 PHE B CA 1
ATOM 2044 C C . PHE B 1 113 ? -0.259 3.717 -4.625 1 95.81 113 PHE B C 1
ATOM 2046 O O . PHE B 1 113 ? -0.258 4.902 -4.285 1 95.81 113 PHE B O 1
ATOM 2053 N N . GLY B 1 114 ? -0.894 2.754 -3.967 1 97.12 114 GLY B N 1
ATOM 2054 C CA . GLY B 1 114 ? -1.395 3.053 -2.635 1 97.12 114 GLY B CA 1
ATOM 2055 C C . GLY B 1 114 ? -0.316 3.543 -1.688 1 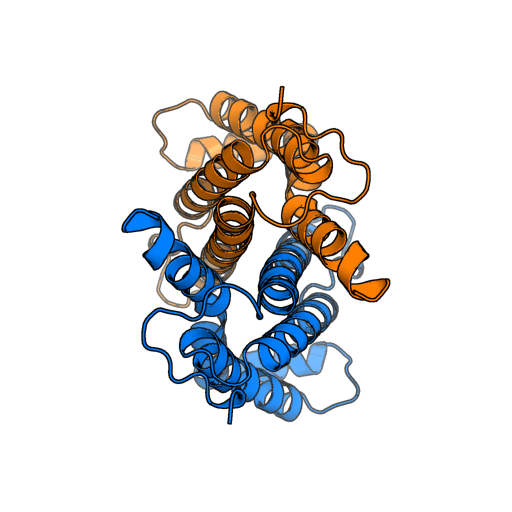97.12 114 GLY B C 1
ATOM 2056 O O . GLY B 1 114 ? -0.519 4.516 -0.958 1 97.12 114 GLY B O 1
ATOM 2057 N N . LEU B 1 115 ? 0.813 2.891 -1.733 1 97.75 115 LEU B N 1
ATOM 2058 C CA . LEU B 1 115 ? 1.936 3.314 -0.904 1 97.75 115 LEU B CA 1
ATOM 2059 C C . LEU B 1 115 ? 2.377 4.727 -1.27 1 97.75 115 LEU B C 1
ATOM 2061 O O . LEU B 1 115 ? 2.686 5.535 -0.388 1 97.75 115 LEU B O 1
ATOM 2065 N N . VAL B 1 116 ? 2.434 5.039 -2.594 1 97.62 116 VAL B N 1
ATOM 2066 C CA . VAL B 1 116 ? 2.752 6.387 -3.055 1 97.62 116 VAL B CA 1
ATOM 2067 C C . VAL B 1 116 ? 1.842 7.398 -2.363 1 97.62 116 VAL B C 1
ATOM 2069 O O . VAL B 1 116 ? 2.309 8.438 -1.881 1 97.62 116 VAL B O 1
ATOM 2072 N N . GLY B 1 117 ? 0.574 7.047 -2.324 1 95.69 117 GLY B N 1
ATOM 2073 C CA . GLY B 1 117 ? -0.362 7.926 -1.645 1 95.69 117 GLY B CA 1
ATOM 2074 C C . GLY B 1 117 ? -0 8.18 -0.193 1 95.69 117 GLY B C 1
ATOM 2075 O O . GLY B 1 117 ? -0.035 9.312 0.275 1 95.69 117 GLY B O 1
ATOM 2076 N N . GLY B 1 118 ? 0.343 7.121 0.506 1 94.94 118 GLY B N 1
ATOM 2077 C CA . GLY B 1 118 ? 0.767 7.266 1.89 1 94.94 118 GLY B CA 1
ATOM 2078 C C . GLY B 1 118 ? 1.99 8.148 2.051 1 94.94 118 GLY B C 1
ATOM 2079 O O . GLY B 1 118 ? 2.021 9.023 2.92 1 94.94 118 GLY B O 1
ATOM 2080 N N . PHE B 1 119 ? 2.969 7.965 1.214 1 95.75 119 PHE B N 1
ATOM 2081 C CA . PHE B 1 119 ? 4.199 8.734 1.323 1 95.75 119 PHE B CA 1
ATOM 2082 C C . PHE B 1 119 ? 3.969 10.188 0.92 1 95.75 119 PHE B C 1
ATOM 2084 O O . PHE B 1 119 ? 4.598 11.102 1.466 1 95.75 119 PHE B O 1
ATOM 2091 N N . LEU B 1 120 ? 3.072 10.477 0.021 1 93.19 120 LEU B N 1
ATOM 2092 C CA . LEU B 1 120 ? 2.73 11.852 -0.338 1 93.19 120 LEU B CA 1
ATOM 2093 C C . LEU B 1 120 ? 2.111 12.586 0.846 1 93.19 120 LEU B C 1
ATOM 2095 O O . LEU B 1 120 ? 2.332 13.781 1.022 1 93.19 120 LEU B O 1
ATOM 2099 N N . PHE B 1 121 ? 1.354 11.883 1.654 1 89 121 PHE B N 1
ATOM 2100 C CA . PHE B 1 121 ? 0.801 12.492 2.855 1 89 121 PHE B CA 1
ATOM 2101 C C . PHE B 1 121 ? 1.911 12.891 3.82 1 89 121 PHE B C 1
ATOM 2103 O O . PHE B 1 121 ? 1.852 13.953 4.441 1 89 121 PHE B O 1
ATOM 2110 N N . ILE B 1 122 ? 2.859 12.047 3.906 1 87.5 122 ILE B N 1
ATOM 2111 C CA . ILE B 1 122 ? 3.996 12.398 4.754 1 87.5 122 ILE B CA 1
ATOM 2112 C C . ILE B 1 122 ? 4.707 13.617 4.184 1 87.5 122 ILE B C 1
ATOM 2114 O O . ILE B 1 122 ? 5.051 14.547 4.926 1 87.5 122 ILE B O 1
ATOM 2118 N N . ALA B 1 123 ? 4.887 13.594 2.893 1 87.94 123 ALA B N 1
ATOM 2119 C CA . ALA B 1 123 ? 5.625 14.68 2.246 1 87.94 123 ALA B CA 1
ATOM 2120 C C . ALA B 1 123 ? 4.891 16.016 2.4 1 87.94 123 ALA B C 1
ATOM 2122 O O . ALA B 1 123 ? 5.523 17.062 2.463 1 87.94 123 ALA B O 1
ATOM 2123 N N . THR B 1 124 ? 3.574 16 2.432 1 79.81 124 THR B N 1
ATOM 2124 C CA . THR B 1 124 ? 2.799 17.234 2.527 1 79.81 124 THR B CA 1
ATOM 2125 C C . THR B 1 124 ? 2.59 17.625 3.986 1 79.81 124 THR B C 1
ATOM 2127 O O . THR B 1 124 ? 2.367 18.797 4.289 1 79.81 124 THR B O 1
ATOM 2130 N N . ASN B 1 125 ? 2.275 16.734 4.832 1 66.5 125 ASN B N 1
ATOM 2131 C CA . ASN B 1 125 ? 2.031 17.047 6.238 1 66.5 125 ASN B CA 1
ATOM 2132 C C . ASN B 1 125 ? 3.336 17.141 7.023 1 66.5 125 ASN B C 1
ATOM 2134 O O . ASN B 1 125 ? 3.322 17.156 8.258 1 66.5 125 ASN B O 1
ATOM 2138 N N . ALA B 1 126 ? 4.574 16.891 6.336 1 51.66 126 ALA B N 1
ATOM 2139 C CA . ALA B 1 126 ? 5.84 16.938 7.066 1 51.66 126 ALA B CA 1
ATOM 2140 C C . ALA B 1 126 ? 5.891 18.156 7.996 1 51.66 126 ALA B C 1
ATOM 2142 O O . ALA B 1 126 ? 6.555 18.109 9.031 1 51.66 126 ALA B O 1
ATOM 2143 N N . ARG B 1 127 ? 5.219 19.141 7.676 1 46.59 127 ARG B N 1
ATOM 2144 C CA . ARG B 1 127 ? 5.316 20.297 8.555 1 46.59 127 ARG B CA 1
ATOM 2145 C C . ARG B 1 127 ? 4.434 20.125 9.789 1 46.59 127 ARG B C 1
ATOM 2147 O O . ARG B 1 127 ? 4.668 20.75 10.82 1 46.59 127 ARG B O 1
ATOM 2154 N N . MET B 1 128 ? 3.447 19.359 9.703 1 44.34 128 MET B N 1
ATOM 2155 C CA . MET B 1 128 ? 2.516 19.562 10.805 1 44.34 128 MET B CA 1
ATOM 2156 C C . MET B 1 128 ? 3.041 18.891 12.078 1 44.34 128 MET B C 1
ATOM 2158 O O . MET B 1 128 ? 3.029 19.516 13.148 1 44.34 128 MET B O 1
ATOM 2162 N N . GLN B 1 129 ? 2.887 17.484 12.469 1 46.41 129 GLN B N 1
ATOM 2163 C CA . GLN B 1 129 ? 2.971 17.047 13.859 1 46.41 129 GLN B CA 1
ATOM 2164 C C . GLN B 1 129 ? 4.312 16.391 14.148 1 46.41 129 GLN B C 1
ATOM 2166 O O . GLN B 1 129 ? 4.629 15.336 13.578 1 46.41 129 GLN B O 1
ATOM 2171 N N . PRO B 1 130 ? 5.352 17.156 14.539 1 44.81 130 PRO B N 1
ATOM 2172 C CA . PRO B 1 130 ? 6.555 16.484 15.047 1 44.81 130 PRO B CA 1
ATOM 2173 C C . PRO B 1 130 ? 6.234 15.359 16.031 1 44.81 130 PRO B C 1
ATOM 2175 O O . PRO B 1 130 ? 5.168 15.367 16.656 1 44.81 130 PRO B O 1
ATOM 2178 N N . ILE B 1 131 ? 6.629 14.156 15.727 1 44.31 131 ILE B N 1
ATOM 2179 C CA . ILE B 1 131 ? 6.516 13.211 16.828 1 44.31 131 ILE B CA 1
ATOM 2180 C C . ILE B 1 131 ? 6.891 13.898 18.141 1 44.31 131 ILE B C 1
ATOM 2182 O O . ILE B 1 131 ? 7.852 14.664 18.188 1 44.31 131 ILE B O 1
ATOM 2186 N N . ALA B 1 132 ? 6 13.953 19.078 1 42.53 132 ALA B N 1
ATOM 2187 C CA . ALA B 1 132 ? 6.371 14.422 20.422 1 42.53 132 ALA B CA 1
ATOM 2188 C C . ALA B 1 132 ? 7.742 13.891 20.828 1 42.53 132 ALA B C 1
ATOM 2190 O O . ALA B 1 132 ? 7.988 12.688 20.781 1 42.53 132 ALA B O 1
ATOM 2191 N N . GLY B 1 133 ? 8.727 14.758 20.938 1 46.16 133 GLY B N 1
ATOM 2192 C CA . GLY B 1 133 ? 10.078 14.555 21.422 1 46.16 133 GLY B CA 1
ATOM 2193 C C . GLY B 1 133 ? 11.109 14.484 20.312 1 46.16 133 GLY B C 1
ATOM 2194 O O . GLY B 1 133 ? 12.305 14.305 20.562 1 46.16 133 GLY B O 1
ATOM 2195 N N . ALA B 1 134 ? 10.68 14.281 19.125 1 48 134 ALA B N 1
ATOM 2196 C CA . ALA B 1 134 ? 11.688 14.195 18.078 1 48 134 ALA B CA 1
ATOM 2197 C C . ALA B 1 134 ? 12.32 15.562 17.812 1 48 134 ALA B C 1
ATOM 2199 O O . ALA B 1 134 ? 11.656 16.594 17.922 1 48 134 ALA B O 1
ATOM 2200 N N . ILE B 1 135 ? 13.633 15.742 18.016 1 40.66 135 ILE B N 1
ATOM 2201 C CA . ILE B 1 135 ? 14.469 16.922 17.859 1 40.66 135 ILE B CA 1
ATOM 2202 C C . ILE B 1 135 ? 14.32 17.484 16.438 1 40.66 135 ILE B C 1
ATOM 2204 O O . ILE B 1 135 ? 14.562 16.766 15.461 1 40.66 135 ILE B O 1
ATOM 2208 N N . SER B 1 136 ? 13.391 18.25 16.094 1 41.56 136 SER B N 1
ATOM 2209 C CA . SER B 1 136 ? 13.336 19.016 14.852 1 41.56 136 SER B CA 1
ATOM 2210 C C . SER B 1 136 ? 14.68 19.656 14.539 1 41.56 136 SER B C 1
ATOM 2212 O O . SER B 1 136 ? 15.117 20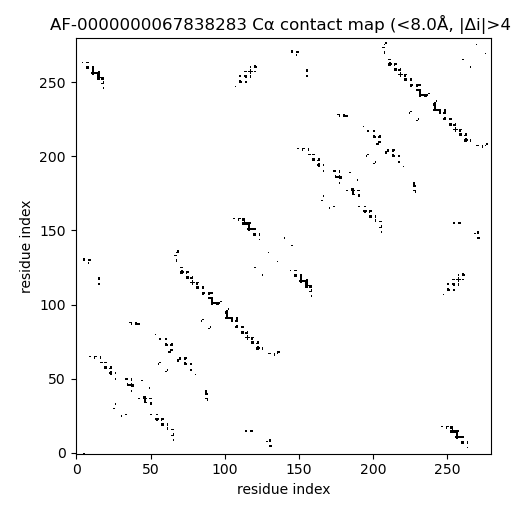.562 15.258 1 41.56 136 SER B O 1
ATOM 2214 N N . LEU B 1 137 ? 15.609 18.938 14.117 1 40.78 137 LEU B N 1
ATOM 2215 C CA . LEU B 1 137 ? 16.875 19.578 13.789 1 40.78 137 LEU B CA 1
ATOM 2216 C C . LEU B 1 137 ? 16.688 20.672 12.742 1 40.78 137 LEU B C 1
ATOM 2218 O O . LEU B 1 137 ? 17.641 21.344 12.352 1 40.78 137 LEU B O 1
ATOM 2222 N N . ARG B 1 138 ? 15.664 20.719 12.023 1 39.53 138 ARG B N 1
ATOM 2223 C CA . ARG B 1 138 ? 15.688 21.766 11.016 1 39.53 138 ARG B CA 1
ATOM 2224 C C . ARG B 1 138 ? 15.539 23.141 11.656 1 39.53 138 ARG B C 1
ATOM 2226 O O . ARG B 1 138 ? 15.648 24.172 10.984 1 39.53 138 ARG B O 1
ATOM 2233 N N . ARG B 1 139 ? 14.805 23.344 12.766 1 35.94 139 ARG B N 1
ATOM 2234 C CA . ARG B 1 139 ? 14.617 24.75 13.109 1 35.94 139 ARG B CA 1
ATOM 2235 C C . ARG B 1 139 ? 15.945 25.406 13.484 1 35.94 139 ARG B C 1
ATOM 2237 O O . ARG B 1 139 ? 15.984 26.562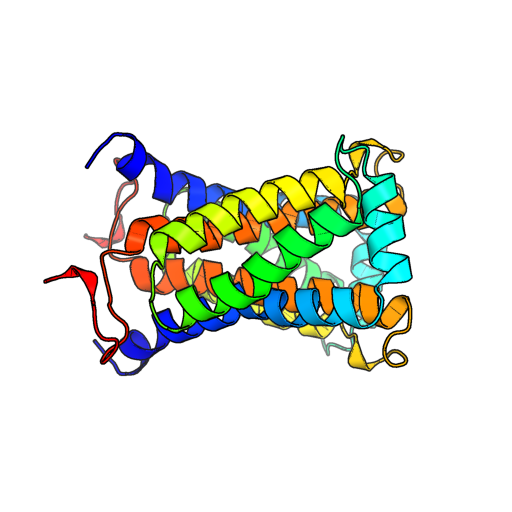 13.891 1 35.94 139 ARG B O 1
ATOM 2244 N N . ARG B 1 140 ? 17.109 24.766 13.586 1 27.77 140 ARG B N 1
ATOM 2245 C CA . ARG B 1 140 ? 18.078 25.828 13.797 1 27.77 140 ARG B CA 1
ATOM 2246 C C . ARG B 1 140 ? 18.469 26.484 12.477 1 27.77 140 ARG B C 1
ATOM 2248 O O . ARG B 1 140 ? 18.531 25.812 11.438 1 27.77 140 ARG B O 1
#

InterPro domains:
  IPR032808 DoxX family [PF07681] (11-90)